Protein 4JBU (pdb70)

Structure (mmCIF, N/CA/C/O backbone):
data_4JBU
#
_entry.id   4JBU
#
_cell.length_a   39.55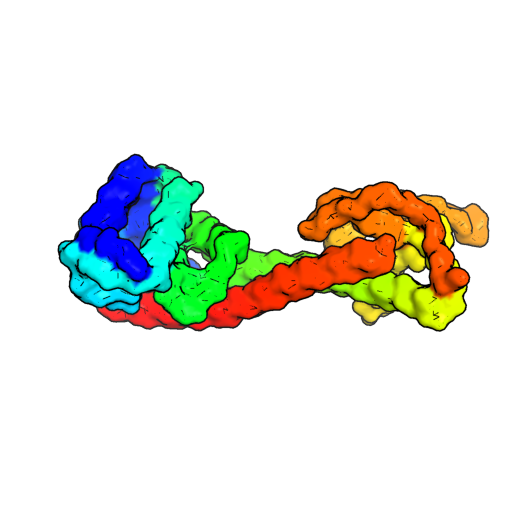3
_cell.length_b   51.442
_cell.length_c   65.178
_cell.angle_alpha   90.000
_cell.angle_beta   92.000
_cell.angle_gamma   90.000
#
_symmetry.space_group_name_H-M   'P 1 21 1'
#
loop_
_entity.id
_entity.type
_entity.pdbx_description
1 polymer 'Virulence-associated V antigen'
2 non-polymer 'TETRAETHYLENE GLYCOL'
3 water water
#
loop_
_atom_site.group_PDB
_atom_site.id
_atom_site.type_symbol
_atom_site.label_atom_id
_atom_site.label_alt_id
_atom_site.label_comp_id
_atom_site.label_asym_id
_atom_site.label_entity_id
_atom_site.label_seq_id
_atom_site.pdbx_PDB_ins_code
_atom_site.Cartn_x
_atom_site.Cartn_y
_atom_site.Cartn_z
_atom_site.occupancy
_atom_site.B_iso_or_equiv
_atom_site.auth_seq_id
_atom_site.auth_comp_id
_atom_site.auth_asym_id
_atom_site.auth_atom_id
_atom_site.pdbx_PDB_model_num
ATOM 1 N N . GLY A 1 1 ? -15.443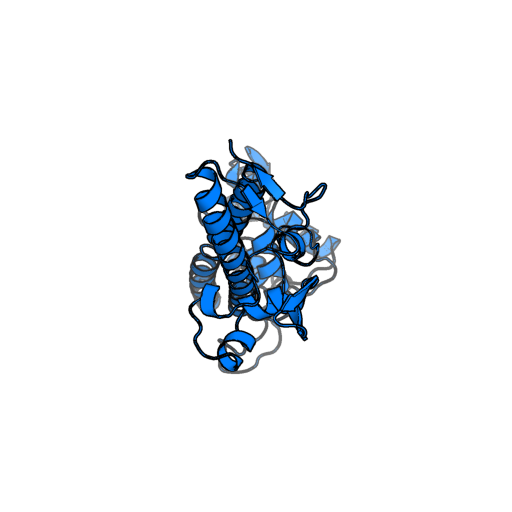 21.039 15.549 1.00 36.90 25 GLY A N 1
ATOM 2 C CA . GLY A 1 1 ? -15.278 19.600 15.615 1.00 40.38 25 GLY A CA 1
ATOM 3 C C . GLY A 1 1 ? -16.587 18.955 16.028 1.00 39.35 25 GLY A C 1
ATOM 4 O O . GLY A 1 1 ? -17.579 19.642 16.248 1.00 36.74 25 GLY A O 1
ATOM 5 N N . HIS A 1 2 ? -16.583 17.633 16.141 1.00 40.04 26 HIS A N 1
ATOM 6 C CA . HIS A 1 2 ? -17.805 16.896 16.354 1.00 28.94 26 HIS A CA 1
ATOM 7 C C . HIS A 1 2 ? -18.197 16.780 17.830 1.00 31.12 26 HIS A C 1
ATOM 8 O O . HIS A 1 2 ? -17.460 17.138 18.755 1.00 24.96 26 HIS A O 1
ATOM 10 N N . MET A 1 3 ? -19.407 16.288 18.036 1.00 26.10 27 MET A N 1
ATOM 11 C CA . MET A 1 3 ? -19.879 15.980 19.366 1.00 25.78 27 MET A CA 1
ATOM 12 C C .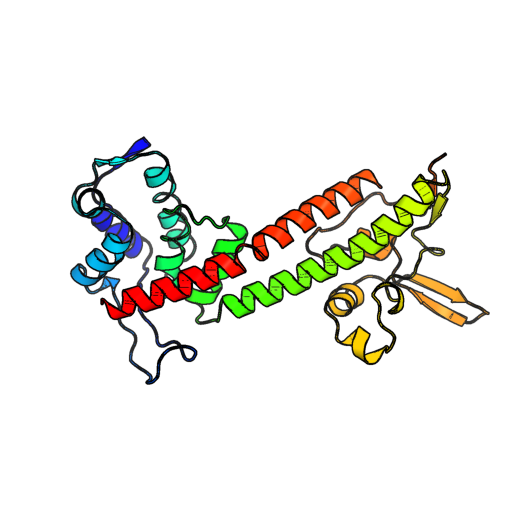 MET A 1 3 ? -19.303 14.651 19.763 1.00 32.34 27 MET A C 1
ATOM 13 O O . MET A 1 3 ? -19.130 13.792 18.913 1.00 29.88 27 MET A O 1
ATOM 18 N N . GLY A 1 4 ? -19.032 14.478 21.056 1.00 29.65 28 GLY A N 1
ATOM 19 C CA . GLY A 1 4 ? -18.576 13.209 21.594 1.00 29.37 28 GLY A CA 1
ATOM 20 C C . GLY A 1 4 ? -19.276 12.921 22.902 1.00 33.92 28 GLY A C 1
ATOM 21 O O . GLY A 1 4 ? -19.912 13.810 23.479 1.00 27.35 28 GLY A O 1
ATOM 22 N N . SER A 1 5 ? -19.191 11.668 23.352 1.00 31.28 29 SER A N 1
ATOM 23 C CA . SER A 1 5 ? -19.627 11.319 24.690 1.00 34.37 29 SER A CA 1
ATOM 24 C C . SER A 1 5 ? -18.360 10.947 25.466 1.00 32.05 29 SER A C 1
ATOM 25 O O . SER A 1 5 ? -17.248 11.048 24.945 1.00 34.53 29 SER A O 1
ATOM 28 N N . SER A 1 6 ? -18.546 10.528 26.702 1.00 37.38 30 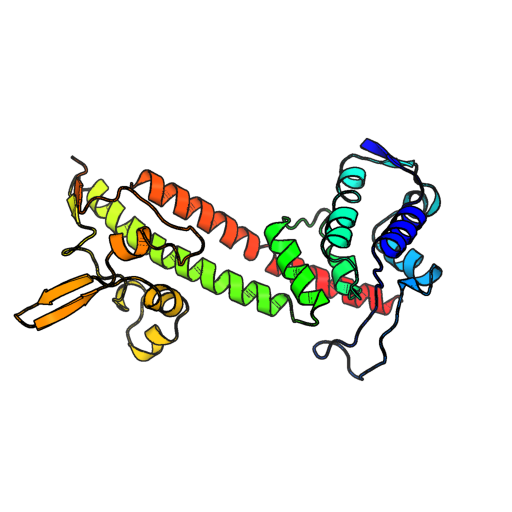SER A N 1
ATOM 29 C CA . SER A 1 6 ? -17.461 10.172 27.609 1.00 27.59 30 SER A CA 1
ATOM 30 C C . SER A 1 6 ? -16.257 9.506 26.928 1.00 29.70 30 SER A C 1
ATOM 31 O O . SER A 1 6 ? -16.377 8.416 26.353 1.00 27.39 30 SER A O 1
ATOM 34 N N . VAL A 1 7 ? -15.092 10.143 27.019 1.00 22.05 31 VAL A N 1
ATOM 35 C CA . VAL A 1 7 ? -13.860 9.549 26.517 1.00 21.68 31 VAL A CA 1
ATOM 36 C C . VAL A 1 7 ? -13.456 8.353 27.379 1.00 22.95 31 VAL A C 1
ATOM 37 O O . VAL A 1 7 ? -12.934 7.360 26.849 1.00 25.74 31 VAL A O 1
ATOM 41 N N . LEU A 1 8 ? -13.700 8.439 28.688 1.00 23.13 32 LEU A N 1
ATOM 42 C CA . LEU A 1 8 ? -13.485 7.296 29.580 1.00 25.03 32 LEU A CA 1
ATOM 43 C C . LEU A 1 8 ? -14.249 6.061 29.107 1.00 30.02 32 LEU A C 1
ATOM 44 O O . LEU A 1 8 ? -13.661 5.002 28.905 1.00 27.56 32 LEU A O 1
ATOM 49 N N . GLU A 1 9 ? -15.553 6.198 28.900 1.00 29.61 33 GLU A N 1
ATOM 50 C CA . GLU A 1 9 ? -16.344 5.058 28.430 1.00 36.79 33 GLU A CA 1
ATOM 51 C C . GLU A 1 9 ? -15.906 4.589 27.046 1.00 27.07 33 GLU A C 1
ATOM 52 O O . GLU A 1 9 ? -15.903 3.389 26.753 1.00 32.27 33 GLU A O 1
ATOM 58 N N . GLU A 1 10 ? -15.500 5.517 26.193 1.00 24.00 34 GLU A N 1
ATOM 59 C CA . GLU A 1 10 ? -15.107 5.165 24.862 1.00 28.95 34 GLU A CA 1
ATOM 60 C C . GLU A 1 10 ? -13.842 4.296 24.876 1.00 31.55 34 GLU A C 1
ATOM 61 O O . GLU A 1 10 ? -13.708 3.331 24.112 1.00 26.39 34 GLU A O 1
ATOM 67 N N . LEU A 1 11 ? -12.905 4.656 25.742 1.00 23.86 35 LEU A N 1
ATOM 68 C CA . LEU A 1 11 ? -11.630 3.952 25.785 1.00 20.83 35 LEU A CA 1
ATOM 69 C C . LEU A 1 11 ? -11.788 2.619 26.473 1.00 26.91 35 LEU A C 1
ATOM 70 O O . LEU A 1 11 ? -11.217 1.624 26.030 1.00 29.12 35 LEU A O 1
ATOM 75 N N . VAL A 1 12 ? -12.591 2.608 27.534 1.00 24.32 36 VAL A N 1
ATOM 76 C CA . VAL A 1 12 ? -12.877 1.398 28.268 1.00 32.44 36 VAL A CA 1
ATOM 77 C C . VAL A 1 12 ? -13.504 0.381 27.326 1.00 30.03 36 VAL A C 1
ATOM 78 O O . VAL A 1 12 ? -13.087 -0.770 27.295 1.00 28.98 36 VAL A O 1
ATOM 82 N N . GLN A 1 13 ? -14.470 0.814 26.530 1.00 28.59 37 GLN A N 1
ATOM 83 C CA . GLN A 1 13 ? -15.087 -0.089 25.567 1.00 28.94 37 GLN A CA 1
ATOM 84 C C . GLN A 1 13 ? -14.097 -0.578 24.520 1.00 28.73 37 GLN A C 1
ATOM 85 O O . GLN A 1 13 ? -14.107 -1.751 24.136 1.00 24.55 37 GLN A O 1
ATOM 91 N N . LEU A 1 14 ? -13.230 0.316 24.042 1.00 23.97 38 LEU A N 1
ATOM 92 C CA . LEU A 1 14 ? -12.295 -0.060 23.001 1.00 31.76 38 LEU A CA 1
ATOM 93 C C . LEU A 1 14 ? -11.302 -1.111 23.516 1.00 26.24 38 LEU A C 1
ATOM 94 O O . LEU A 1 14 ? -11.033 -2.101 22.841 1.00 24.79 38 LEU A O 1
ATOM 99 N N . VAL A 1 15 ? -10.739 -0.904 24.700 1.00 24.47 39 VAL A N 1
ATOM 100 C CA . VAL A 1 15 ? -9.747 -1.861 25.168 1.00 25.90 39 VAL A CA 1
ATOM 101 C C . VAL A 1 15 ? -10.415 -3.199 25.474 1.00 25.59 39 VAL A C 1
ATOM 102 O O . VAL A 1 15 ? -9.770 -4.243 25.346 1.00 24.12 39 VAL A O 1
ATOM 106 N N . LYS A 1 16 ? -11.699 -3.177 25.837 1.00 26.15 40 LYS A N 1
ATOM 107 C CA . LYS A 1 16 ? -12.435 -4.439 25.995 1.00 26.95 40 LYS A CA 1
ATOM 108 C C . LYS A 1 16 ? -12.660 -5.105 24.648 1.00 26.88 40 LYS A C 1
ATOM 109 O O . LYS A 1 16 ? -12.352 -6.286 24.473 1.00 36.10 40 LYS A O 1
ATOM 112 N N . ASP A 1 17 ? -13.188 -4.358 23.685 1.00 28.59 41 ASP A N 1
ATOM 113 C CA . ASP A 1 17 ? -13.374 -4.897 22.334 1.00 30.24 41 ASP A CA 1
ATOM 114 C C . ASP A 1 17 ? -12.089 -5.492 21.758 1.00 34.79 41 ASP A C 1
ATOM 115 O O . ASP A 1 17 ? -12.112 -6.550 21.117 1.00 33.57 41 ASP A O 1
ATOM 120 N N . LYS A 1 18 ? -10.960 -4.823 21.970 1.00 25.79 42 LYS A N 1
ATOM 121 C CA . LYS A 1 18 ? -9.717 -5.241 21.305 1.00 23.11 42 LYS A CA 1
ATOM 122 C C . LYS A 1 18 ? -8.827 -6.087 22.222 1.00 23.73 42 LYS A C 1
ATOM 123 O O . LYS A 1 18 ? -7.705 -6.402 21.893 1.00 23.56 42 LYS A O 1
ATOM 129 N N . ASN A 1 19 ? -9.359 -6.476 23.372 1.00 27.38 43 ASN A N 1
ATOM 130 C CA . ASN A 1 19 ? -8.600 -7.262 24.340 1.00 23.48 43 ASN A CA 1
ATOM 131 C C . ASN A 1 19 ? -7.225 -6.675 24.668 1.00 24.11 43 ASN A C 1
ATOM 132 O O . ASN A 1 19 ? -6.188 -7.355 24.617 1.00 24.28 43 ASN A O 1
ATOM 137 N N . ILE A 1 20 ? -7.238 -5.392 24.994 1.00 20.81 44 ILE A N 1
ATOM 138 C CA . ILE A 1 20 ? -6.038 -4.698 25.442 1.00 23.67 44 ILE A CA 1
ATOM 139 C C . ILE A 1 20 ? -6.076 -4.407 26.948 1.00 20.68 44 ILE A C 1
ATOM 140 O O . ILE A 1 20 ? -7.131 -4.095 27.512 1.00 21.09 44 ILE A O 1
ATOM 145 N N . ASP A 1 21 ? -4.950 -4.605 27.617 1.00 20.14 45 ASP A N 1
ATOM 146 C CA A ASP A 1 21 ? -4.708 -4.151 28.980 0.46 27.55 45 ASP A CA 1
ATOM 147 C CA B ASP A 1 21 ? -4.819 -4.006 28.927 0.54 27.60 45 ASP A CA 1
ATOM 148 C C . ASP A 1 21 ? -3.588 -3.108 28.951 1.00 20.88 45 ASP A C 1
ATOM 149 O O . ASP A 1 21 ? -2.724 -3.194 28.108 1.00 24.65 45 ASP A O 1
ATOM 158 N N . ILE A 1 22 ? -3.595 -2.163 29.882 1.00 20.13 46 ILE A N 1
ATOM 159 C CA . ILE A 1 22 ? -2.540 -1.175 29.965 1.00 19.90 46 ILE A CA 1
ATOM 160 C C . ILE A 1 22 ? -1.969 -1.273 31.355 1.00 23.71 46 ILE A C 1
ATOM 161 O O . ILE A 1 22 ? -2.715 -1.153 32.334 1.00 25.84 46 ILE A O 1
ATOM 166 N N . SER A 1 23 ? -0.658 -1.456 31.439 1.00 18.95 47 SER A N 1
ATOM 167 C CA A SER A 1 23 ? -0.018 -1.637 32.730 0.47 19.61 47 SER A CA 1
ATOM 168 C CA B SER A 1 23 ? 0.017 -1.693 32.711 0.53 19.52 47 SER A CA 1
ATOM 169 C C . SER A 1 23 ? 1.282 -0.850 32.862 1.00 23.57 47 SER A C 1
ATOM 170 O O . SER A 1 23 ? 1.987 -0.559 31.879 1.00 19.56 47 SER A O 1
ATOM 175 N N . ILE A 1 24 ? 1.583 -0.473 34.100 1.00 19.08 48 ILE A N 1
ATOM 176 C CA . ILE A 1 24 ? 2.854 0.119 34.415 1.00 21.39 48 ILE A CA 1
ATOM 177 C C . ILE A 1 24 ? 3.774 -1.054 34.663 1.00 23.62 48 ILE A C 1
ATOM 178 O O . ILE A 1 24 ? 3.485 -1.909 35.507 1.00 21.79 48 ILE A O 1
ATOM 183 N N . LYS A 1 25 ? 4.854 -1.123 33.904 1.00 18.01 49 LYS A N 1
ATOM 184 C CA . LYS A 1 25 ? 5.878 -2.138 34.112 1.00 17.85 49 LYS A CA 1
ATOM 185 C C . LYS A 1 25 ? 7.219 -1.528 34.482 1.00 20.74 49 LYS A C 1
ATOM 186 O O . LYS A 1 25 ? 7.579 -0.412 34.061 1.00 20.88 49 LYS A O 1
ATOM 192 N N . TYR A 1 26 ? 7.959 -2.288 35.271 1.00 18.62 50 TYR A N 1
ATOM 193 C CA . TYR A 1 26 ? 9.269 -1.902 35.746 1.00 19.24 50 TYR A CA 1
ATOM 194 C C . TYR A 1 26 ? 10.131 -1.468 34.589 1.00 25.03 50 TYR A C 1
ATOM 195 O O . TYR A 1 26 ? 10.106 -2.108 33.562 1.00 23.51 50 TYR A O 1
ATOM 204 N N . ASP A 1 27 ? 10.884 -0.384 34.763 1.00 22.87 51 ASP A N 1
ATOM 205 C CA . ASP A 1 27 ? 11.781 0.144 33.718 1.00 26.20 51 ASP A CA 1
ATOM 206 C C . ASP A 1 27 ? 13.167 0.217 34.343 1.00 25.61 51 ASP A C 1
ATOM 207 O O . ASP A 1 27 ? 13.403 1.042 35.210 1.00 25.93 51 ASP A O 1
ATOM 212 N N . PRO A 1 28 ? 14.081 -0.660 33.916 1.00 26.03 52 PRO A N 1
ATOM 213 C CA . PRO A 1 28 ? 15.415 -0.732 34.531 1.00 32.92 52 PRO A CA 1
ATOM 214 C C . PRO A 1 28 ? 16.257 0.526 34.327 1.00 37.20 52 PRO A C 1
ATOM 215 O O . PRO A 1 28 ? 17.292 0.657 34.971 1.00 39.04 52 PRO A O 1
ATOM 219 N N . ARG A 1 29 ? 15.817 1.449 33.480 1.00 30.77 53 ARG A N 1
ATOM 220 C CA . ARG A 1 29 ? 16.571 2.673 33.300 1.00 44.25 53 ARG A CA 1
ATOM 221 C C . ARG A 1 29 ? 16.110 3.758 34.276 1.00 46.27 53 ARG A C 1
ATOM 222 O O . ARG A 1 29 ? 16.760 4.791 34.418 1.00 42.72 53 ARG A O 1
ATOM 230 N N . LYS A 1 30 ? 15.024 3.494 35.002 1.00 33.59 54 LYS A N 1
ATOM 231 C CA . LYS A 1 30 ? 14.421 4.522 35.831 1.00 27.76 54 LYS A CA 1
ATOM 232 C C . LYS A 1 30 ? 14.205 4.068 37.284 1.00 40.04 54 LYS A C 1
ATOM 233 O O . LYS A 1 30 ? 14.493 4.811 38.225 1.00 45.46 54 LYS A O 1
ATOM 236 N N . ASP A 1 31 ? 13.690 2.853 37.461 1.00 31.40 55 ASP A N 1
ATOM 237 C CA . ASP A 1 31 ? 13.197 2.405 38.764 1.00 30.28 55 ASP A CA 1
ATOM 238 C C . ASP A 1 31 ? 14.255 1.709 39.599 1.00 31.48 55 ASP A C 1
ATOM 239 O O . ASP A 1 31 ? 15.071 0.968 39.077 1.00 30.93 55 ASP A O 1
ATOM 244 N N . SER A 1 32 ? 14.218 1.932 40.914 1.00 30.48 56 SER A N 1
ATOM 245 C CA . SER A 1 32 ? 15.276 1.412 41.777 1.00 38.82 56 SER A CA 1
ATOM 246 C C . SER A 1 32 ? 15.037 -0.024 42.220 1.00 35.32 56 SER A C 1
ATOM 247 O O . SER A 1 32 ? 15.991 -0.758 42.479 1.00 41.65 56 SER A O 1
ATOM 250 N N . GLU A 1 33 ? 13.775 -0.422 42.316 1.00 32.74 57 GLU A N 1
ATOM 251 C CA . GLU A 1 33 ? 13.451 -1.790 42.705 1.00 22.49 57 GLU A CA 1
ATOM 252 C C . GLU A 1 33 ? 12.466 -2.372 41.707 1.00 22.15 57 GLU A C 1
ATOM 253 O O . GLU A 1 33 ? 11.625 -1.657 41.162 1.00 24.70 57 GLU A O 1
ATOM 259 N N . VAL A 1 34 ? 12.600 -3.661 41.435 1.00 22.51 58 VAL A N 1
ATOM 260 C CA . VAL A 1 34 ? 11.675 -4.350 40.566 1.00 17.70 58 VAL A CA 1
ATOM 261 C C . VAL A 1 34 ? 10.327 -4.546 41.285 1.00 20.70 58 VAL A C 1
ATOM 262 O O . VAL A 1 34 ? 10.277 -4.921 42.464 1.00 20.90 58 VAL A O 1
ATOM 266 N N . PHE A 1 35 ? 9.240 -4.290 40.558 1.00 21.51 59 PHE A N 1
ATOM 267 C CA . PHE A 1 35 ? 7.884 -4.461 41.082 1.00 19.15 59 PHE A CA 1
ATOM 268 C C . PHE A 1 35 ? 7.019 -5.236 40.080 1.00 20.71 59 PHE A C 1
ATOM 269 O O . PHE A 1 35 ? 7.282 -5.240 38.868 1.00 20.55 59 PHE A O 1
ATOM 277 N N . ALA A 1 36 ? 5.982 -5.906 40.583 1.00 18.23 60 ALA A N 1
ATOM 278 C CA . ALA A 1 36 ? 5.003 -6.568 39.727 1.00 20.85 60 ALA A CA 1
ATOM 279 C C . ALA A 1 36 ? 4.217 -5.564 38.873 1.00 17.71 60 ALA A C 1
ATOM 280 O O . ALA A 1 36 ? 3.982 -4.432 39.295 1.00 16.49 60 ALA A O 1
ATOM 282 N N . ASN A 1 37 ? 3.809 -5.988 37.680 1.00 18.25 61 ASN A N 1
ATOM 283 C CA . ASN A 1 37 ? 3.071 -5.125 36.771 1.00 15.56 61 ASN A CA 1
ATOM 284 C C . ASN A 1 37 ? 1.839 -4.580 37.482 1.00 17.39 61 ASN A C 1
ATOM 285 O O . ASN A 1 37 ? 1.147 -5.306 38.206 1.00 19.18 61 ASN A O 1
ATOM 290 N N . ARG A 1 38 ? 1.566 -3.300 37.280 1.00 18.26 62 ARG A N 1
ATOM 291 C CA . ARG A 1 38 ? 0.372 -2.672 37.797 1.00 17.62 62 ARG A CA 1
ATOM 292 C C . ARG A 1 38 ? -0.612 -2.344 36.674 1.00 24.55 62 ARG A C 1
ATOM 293 O O . ARG A 1 38 ? -0.389 -1.392 35.915 1.00 23.12 62 ARG A O 1
ATOM 301 N N . VAL A 1 39 ? -1.673 -3.135 36.559 1.00 23.31 63 VAL A N 1
ATOM 302 C CA . VAL A 1 39 ? -2.653 -2.984 35.478 1.00 22.24 63 VAL A CA 1
ATOM 303 C C . VAL A 1 39 ? -3.585 -1.810 35.785 1.00 31.88 63 VAL A C 1
ATOM 304 O O . VAL A 1 39 ? -4.323 -1.838 36.763 1.00 27.71 63 VAL A O 1
ATOM 308 N N . ILE A 1 40 ? -3.518 -0.746 34.990 1.00 28.81 64 ILE A N 1
ATOM 309 C CA . ILE A 1 40 ? -4.268 0.472 35.337 1.00 29.22 64 ILE A CA 1
ATOM 310 C C . ILE A 1 40 ? -5.664 0.468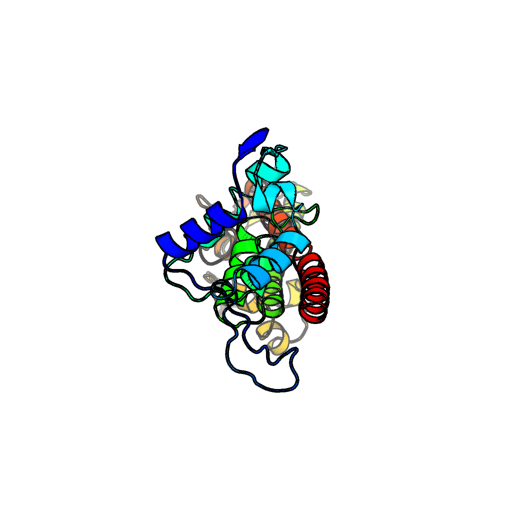 34.694 1.00 34.09 64 ILE A C 1
ATOM 311 O O . ILE A 1 40 ? -6.544 1.206 35.105 1.00 32.13 64 ILE A O 1
ATOM 316 N N . THR A 1 41 ? -5.870 -0.380 33.696 1.00 28.05 65 THR A N 1
ATOM 317 C CA . THR A 1 41 ? -7.184 -0.530 33.128 1.00 35.82 65 THR A CA 1
ATOM 318 C C . THR A 1 41 ? -8.050 -1.386 34.044 1.00 40.60 65 THR A C 1
ATOM 319 O O . THR A 1 41 ? -9.213 -1.607 33.755 1.00 38.27 65 THR A O 1
ATOM 323 N N . ASP A 1 42 ? -7.469 -1.860 35.146 1.00 35.34 66 ASP A N 1
ATOM 324 C CA . ASP A 1 42 ? -8.224 -2.601 36.155 1.00 48.44 66 ASP A CA 1
ATOM 325 C C . ASP A 1 42 ? -8.670 -1.717 37.315 1.00 51.94 66 ASP A C 1
ATOM 326 O O . ASP A 1 42 ? -9.319 -2.194 38.248 1.00 45.93 66 ASP A O 1
ATOM 331 N N . ASP A 1 43 ? -8.304 -0.439 37.252 1.00 41.41 67 ASP A N 1
ATOM 332 C CA . ASP A 1 43 ? -8.598 0.537 38.299 1.00 39.66 67 ASP A CA 1
ATOM 333 C C . ASP A 1 43 ? -9.090 1.814 37.613 1.00 41.94 67 ASP A C 1
ATOM 334 O O . ASP A 1 43 ? -8.284 2.660 37.231 1.00 39.23 67 ASP A O 1
ATOM 339 N N . ILE A 1 44 ? -10.405 1.949 37.452 1.00 39.77 68 ILE A N 1
ATOM 340 C CA . ILE A 1 44 ? -10.971 3.059 36.668 1.00 43.67 68 ILE A CA 1
ATOM 341 C C . ILE A 1 44 ? -10.659 4.432 37.261 1.00 35.17 68 ILE A C 1
ATOM 342 O O . ILE A 1 44 ? -10.553 5.422 36.526 1.00 30.97 68 ILE A O 1
ATOM 347 N N . GLU A 1 45 ? -10.496 4.505 38.578 1.00 36.39 69 GLU A N 1
ATOM 348 C CA . GLU A 1 45 ? -10.142 5.777 39.217 1.00 39.39 69 GLU A CA 1
ATOM 349 C C . GLU A 1 45 ? -8.725 6.216 38.854 1.00 30.75 69 GLU A C 1
ATOM 350 O O . GLU A 1 45 ? -8.454 7.412 38.688 1.00 25.97 69 GLU A O 1
ATOM 356 N N . LEU A 1 46 ? -7.822 5.251 38.742 1.00 33.21 70 LEU A N 1
ATOM 357 C CA . LEU A 1 46 ? -6.460 5.525 38.327 1.00 33.50 70 LEU A CA 1
ATOM 358 C C . LEU A 1 46 ? -6.422 5.909 36.847 1.00 24.10 70 LEU A C 1
ATOM 359 O O . LEU A 1 46 ? -5.704 6.845 36.453 1.00 26.20 70 LEU A O 1
ATOM 364 N N . LEU A 1 47 ? -7.183 5.181 36.043 1.00 24.80 71 LEU A N 1
ATOM 365 C CA . LEU A 1 47 ? -7.310 5.508 34.616 1.00 27.86 71 LEU A CA 1
ATOM 366 C C . LEU A 1 47 ? -7.885 6.930 34.432 1.00 31.84 71 LEU A C 1
ATOM 367 O O . LEU A 1 47 ? -7.406 7.698 33.601 1.00 21.87 71 LEU A O 1
ATOM 372 N N . LYS A 1 48 ? -8.896 7.305 35.215 1.00 26.30 72 LYS A N 1
ATOM 373 C CA . LYS A 1 48 ? -9.416 8.667 35.135 1.00 22.51 72 LYS A CA 1
ATOM 374 C C . LYS A 1 48 ? -8.364 9.733 35.493 1.00 24.16 72 LYS A C 1
ATOM 375 O O . LYS A 1 48 ? -8.339 10.805 34.907 1.00 24.73 72 LYS A O 1
ATOM 381 N N . LYS A 1 49 ? -7.486 9.441 36.447 1.00 22.82 73 LYS A N 1
ATOM 382 C CA . LYS A 1 49 ? -6.468 10.394 36.855 1.00 24.78 73 LYS A CA 1
ATOM 383 C C . LYS A 1 49 ? -5.451 10.589 35.715 1.00 23.10 73 LYS A C 1
ATOM 384 O O . LYS A 1 49 ? -5.029 11.707 35.448 1.00 25.23 73 LYS A O 1
ATOM 387 N N . ILE A 1 50 ? -5.099 9.490 35.055 1.00 19.34 74 ILE A N 1
ATOM 388 C CA . ILE A 1 50 ? -4.202 9.497 33.891 1.00 17.36 74 ILE A CA 1
ATOM 389 C C . ILE A 1 50 ? -4.824 10.318 32.755 1.00 20.58 74 ILE A C 1
ATOM 390 O O . ILE A 1 50 ? -4.158 11.184 32.156 1.00 19.85 74 ILE A O 1
ATOM 395 N N . LEU A 1 51 ? -6.091 10.067 32.451 1.00 17.92 75 LEU A N 1
ATOM 396 C CA . LEU A 1 51 ? -6.734 10.818 31.376 1.00 18.46 75 LEU A CA 1
ATOM 397 C C . LEU A 1 51 ? -6.793 12.310 31.730 1.00 21.39 75 LEU A C 1
ATOM 398 O O . LEU A 1 51 ? -6.670 13.142 30.838 1.00 16.95 75 LEU A O 1
ATOM 403 N N . ALA A 1 52 ? -6.961 12.630 33.019 1.00 22.60 76 ALA A N 1
ATOM 404 C CA . ALA A 1 52 ? -7.117 14.025 33.425 1.00 20.98 76 ALA A CA 1
ATOM 405 C C . ALA A 1 52 ? -5.839 14.846 33.292 1.00 21.44 76 ALA A C 1
ATOM 406 O O . ALA A 1 52 ? -5.873 16.073 33.308 1.00 21.98 76 ALA A O 1
ATOM 408 N N . TYR A 1 53 ? -4.710 14.174 33.128 1.00 19.77 77 TYR A N 1
ATOM 409 C CA . TYR A 1 53 ? -3.484 14.855 32.816 1.00 26.37 77 TYR A CA 1
ATOM 410 C C . TYR A 1 53 ? -3.594 15.506 31.435 1.00 23.56 77 TYR A C 1
ATOM 411 O O . TYR A 1 53 ? -2.994 16.547 31.179 1.00 26.26 77 TYR A O 1
ATOM 420 N N . PHE A 1 54 ? -4.345 14.872 30.533 1.00 20.15 78 PHE A N 1
ATOM 421 C CA . PHE A 1 54 ? -4.469 15.363 29.171 1.00 20.48 78 PHE A CA 1
ATOM 422 C C . PHE A 1 54 ? -5.768 16.061 28.840 1.00 21.26 78 PHE A C 1
ATOM 423 O O . PHE A 1 54 ? -5.818 16.878 27.918 1.00 18.96 78 PHE A O 1
ATOM 431 N N . LEU A 1 55 ? -6.825 15.693 29.541 1.00 16.71 79 LEU A N 1
ATOM 432 C CA . LEU A 1 55 ? -8.164 16.081 29.150 1.00 20.91 79 LEU A CA 1
ATOM 433 C C . LEU A 1 55 ? -8.879 16.694 30.306 1.00 18.23 79 LEU A C 1
ATOM 434 O O . LEU A 1 55 ? -8.591 16.375 31.483 1.00 19.62 79 LEU A O 1
ATOM 439 N N . PRO A 1 56 ? -9.832 17.568 29.987 1.00 18.99 80 PRO A N 1
ATOM 440 C CA . PRO A 1 56 ? -10.682 18.081 31.061 1.00 19.29 80 PRO A CA 1
ATOM 441 C C . PRO A 1 56 ? -11.710 17.074 31.546 1.00 21.23 80 PRO A C 1
ATOM 442 O O . PRO A 1 56 ? -12.193 16.208 30.816 1.00 19.89 80 PRO A O 1
ATOM 446 N N . GLU A 1 57 ? -12.106 17.228 32.805 1.00 20.75 81 GLU A N 1
ATOM 447 C CA . GLU A 1 57 ? -13.038 16.294 33.397 1.00 25.02 81 GLU A CA 1
ATOM 448 C C . GLU A 1 57 ? -14.294 16.186 32.527 1.00 21.06 81 GLU A C 1
ATOM 449 O O . GLU A 1 57 ? -14.915 15.133 32.421 1.00 20.80 81 GLU A O 1
ATOM 455 N N . ASP A 1 58 ? -14.637 17.284 31.875 1.00 23.04 82 ASP A N 1
ATOM 456 C CA . ASP A 1 58 ? -15.847 17.372 31.102 1.00 25.18 82 ASP A CA 1
ATOM 457 C C . ASP A 1 58 ? -15.828 16.352 29.963 1.00 26.91 82 ASP A C 1
ATOM 458 O O . ASP A 1 58 ? -16.819 15.678 29.704 1.00 32.72 82 ASP A O 1
ATOM 463 N N . ALA A 1 59 ? -14.685 16.243 29.293 1.00 20.38 83 ALA A N 1
ATOM 464 C CA .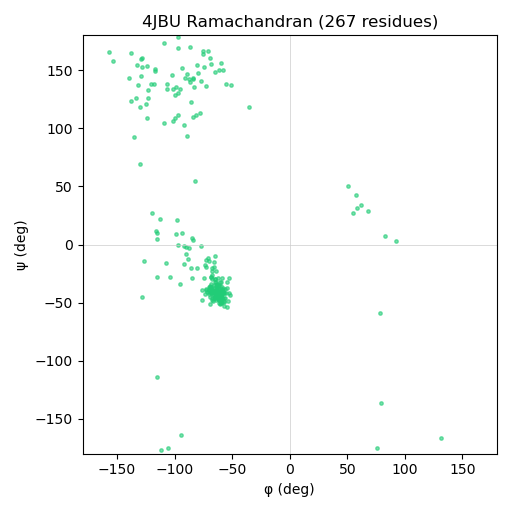 ALA A 1 59 ? -14.533 15.339 28.162 1.00 23.59 83 ALA A CA 1
ATOM 465 C C . ALA A 1 59 ? -14.478 13.903 28.661 1.00 26.14 83 ALA A C 1
ATOM 466 O O . ALA A 1 59 ? -15.016 13.003 28.042 1.00 22.02 83 ALA A O 1
ATOM 468 N N . ILE A 1 60 ? -13.812 13.708 29.784 1.00 22.60 84 ILE A N 1
ATOM 469 C CA . ILE A 1 60 ? -13.595 12.369 30.309 1.00 23.56 84 ILE A CA 1
ATOM 470 C C . ILE A 1 60 ? -14.915 11.700 30.687 1.00 25.84 84 ILE A C 1
ATOM 471 O O . ILE A 1 60 ? -15.155 10.536 30.346 1.00 24.11 84 ILE A O 1
ATOM 476 N N . LEU A 1 61 ? -15.764 12.458 31.383 1.00 27.40 85 LEU A N 1
ATOM 477 C CA . LEU A 1 61 ? -16.977 11.912 31.983 1.00 26.11 85 LEU A CA 1
ATOM 478 C C . LEU A 1 61 ? -18.239 12.066 31.129 1.00 29.61 85 LEU A C 1
ATOM 479 O O . LEU A 1 61 ? -19.102 11.190 31.148 1.00 33.94 85 LEU A O 1
ATOM 484 N N . LYS A 1 62 ? -18.346 13.162 30.382 1.00 25.02 86 LYS A N 1
ATOM 485 C CA . LYS A 1 62 ? -19.594 13.549 29.732 1.00 25.92 86 LYS A CA 1
ATOM 486 C C . LYS A 1 62 ? -19.500 13.800 28.230 1.00 31.85 86 LYS A C 1
ATOM 487 O O . LYS A 1 62 ? -20.514 13.867 27.546 1.00 38.74 86 LYS A O 1
ATOM 489 N N . GLY A 1 63 ? -18.287 13.938 27.719 1.00 30.77 87 GLY A N 1
ATOM 490 C CA . GLY A 1 63 ? -18.099 14.282 26.313 1.00 31.85 87 GLY A CA 1
ATOM 491 C C . GLY A 1 63 ? -18.312 15.766 26.055 1.00 38.32 87 GLY A C 1
ATOM 492 O O . GLY A 1 63 ? -17.801 16.582 26.816 1.00 42.13 87 GLY A O 1
ATOM 493 N N . GLY A 1 64 ? -19.024 16.123 24.979 1.00 25.88 88 GLY A N 1
ATOM 494 C CA . GLY A 1 64 ? -19.311 17.516 24.682 1.00 27.15 88 GLY A CA 1
ATOM 495 C C . GLY A 1 64 ? -18.996 17.844 23.222 1.00 22.75 88 GLY A C 1
ATOM 496 O O . GLY A 1 64 ? -18.782 16.953 22.416 1.00 24.85 88 GLY A O 1
ATOM 497 N N . HIS A 1 65 ? -18.948 19.131 22.907 1.00 23.02 89 HIS A N 1
ATOM 498 C CA . HIS A 1 65 ? -18.653 19.604 21.556 1.00 22.64 89 HIS A CA 1
ATOM 499 C C . HIS A 1 65 ? -17.155 19.825 21.466 1.00 22.63 89 HIS A C 1
ATOM 500 O O . HIS A 1 65 ? -16.652 20.794 22.020 1.00 23.93 89 HIS A O 1
ATOM 507 N N . TYR A 1 66 ? -16.452 18.896 20.822 1.00 21.07 90 TYR A N 1
ATOM 508 C CA . TYR A 1 66 ? -14.993 18.889 20.803 1.00 23.61 90 TYR A CA 1
ATOM 509 C C . TYR A 1 66 ? -14.472 19.791 19.722 1.00 25.77 90 TYR A C 1
ATOM 510 O O . TYR A 1 66 ? -15.044 19.819 18.628 1.00 21.48 90 TYR A O 1
ATOM 519 N N . ASP A 1 67 ? -13.373 20.492 19.997 1.00 19.55 91 ASP A N 1
ATOM 520 C CA . ASP A 1 67 ? -12.704 21.223 18.926 1.00 22.41 91 ASP A CA 1
ATOM 521 C C . ASP A 1 67 ? -12.010 20.240 17.962 1.00 21.25 91 ASP A C 1
ATOM 522 O O . ASP A 1 67 ? -11.938 19.037 18.222 1.00 18.10 91 ASP A O 1
ATOM 527 N N . ASN A 1 68 ? -11.604 20.722 16.798 1.00 21.08 92 ASN A N 1
ATOM 528 C CA . ASN A 1 68 ? -11.042 19.834 15.799 1.00 22.70 92 ASN A CA 1
ATOM 529 C C . ASN A 1 68 ? -9.810 19.091 16.290 1.00 20.05 92 ASN A C 1
ATOM 530 O O . ASN A 1 68 ? -9.615 17.905 15.990 1.00 21.67 92 ASN A O 1
ATOM 535 N N . GLN A 1 69 ? -8.969 19.785 17.043 1.00 20.43 93 GLN A N 1
ATOM 536 C CA . GLN A 1 69 ? -7.772 19.167 17.551 1.00 19.69 93 GLN A CA 1
ATOM 537 C C . GLN A 1 69 ? -8.120 17.979 18.433 1.00 21.47 93 GLN A C 1
ATOM 538 O O . GLN A 1 69 ? -7.509 16.923 18.350 1.00 22.22 93 GLN A O 1
ATOM 544 N N . LEU A 1 70 ? -9.126 18.151 19.283 1.00 16.56 94 LEU A N 1
ATOM 545 C CA . LEU A 1 70 ? -9.481 17.122 20.212 1.00 14.00 94 LEU A CA 1
ATOM 546 C C . LEU A 1 70 ? -10.149 15.954 19.495 1.00 17.06 94 LEU A C 1
ATOM 547 O O . LEU A 1 70 ? -9.864 14.782 19.796 1.00 17.53 94 LEU A O 1
ATOM 552 N N . GLN A 1 71 ? -11.017 16.246 18.534 1.00 18.81 95 GLN A N 1
ATOM 553 C CA . GLN A 1 71 ? -11.710 15.150 17.849 1.00 20.61 95 GLN A CA 1
ATOM 554 C C . GLN A 1 71 ? -10.651 14.320 17.088 1.00 20.91 95 GLN A C 1
ATOM 555 O O . GLN A 1 71 ? -10.623 13.083 17.136 1.00 19.88 95 GLN A O 1
ATOM 561 N N . ASN A 1 72 ? -9.769 15.013 16.390 1.00 18.84 96 ASN A N 1
ATOM 562 C CA . ASN A 1 72 ? -8.738 14.347 15.597 1.00 23.24 96 ASN A CA 1
ATOM 563 C C . ASN A 1 72 ? -7.768 13.559 16.485 1.00 21.31 96 ASN A C 1
ATOM 564 O O . ASN A 1 72 ? -7.294 12.461 16.128 1.00 19.00 96 ASN A O 1
ATOM 569 N N . GLY A 1 73 ? -7.475 14.137 17.650 1.00 17.99 97 GLY A N 1
ATOM 570 C CA . GLY A 1 73 ? -6.572 13.536 18.611 1.00 16.98 97 GLY A CA 1
ATOM 571 C C . GLY A 1 73 ? -7.136 12.239 19.132 1.00 18.07 97 GLY A C 1
ATOM 572 O O . GLY A 1 73 ? -6.431 11.243 19.259 1.00 16.67 97 GLY A O 1
ATOM 573 N N . ILE A 1 74 ? -8.426 12.239 19.459 1.00 19.72 98 ILE A N 1
ATOM 574 C CA A ILE A 1 74 ? -9.054 11.044 19.984 0.50 18.96 98 ILE A CA 1
ATOM 575 C CA B ILE A 1 74 ? -9.074 11.050 19.983 0.50 18.98 98 ILE A CA 1
ATOM 576 C C . ILE A 1 74 ? -9.092 9.949 18.935 1.00 17.82 98 ILE A C 1
ATOM 577 O O . ILE A 1 74 ? -8.782 8.793 19.242 1.00 16.32 98 ILE A O 1
ATOM 586 N N . LYS A 1 75 ? -9.479 10.323 17.718 1.00 20.29 99 LYS A N 1
ATOM 587 C CA A LYS A 1 75 ? -9.451 9.410 16.571 0.50 20.63 99 LYS A CA 1
ATOM 588 C CA B LYS A 1 75 ? -9.451 9.409 16.572 0.50 20.63 99 LYS A CA 1
ATOM 589 C C . LYS A 1 75 ? -8.068 8.758 16.432 1.00 20.09 99 LYS A C 1
ATOM 590 O O . LYS A 1 75 ? -7.950 7.543 16.225 1.00 18.00 99 LYS A O 1
ATOM 601 N N . ARG A 1 76 ? -7.012 9.554 16.566 1.00 16.67 100 ARG A N 1
ATOM 602 C CA . ARG A 1 76 ? -5.668 9.016 16.462 1.00 16.32 100 ARG A CA 1
ATOM 603 C C . ARG A 1 76 ? -5.282 8.077 17.603 1.00 17.02 100 ARG A C 1
ATOM 604 O O . ARG A 1 76 ? -4.663 7.044 17.385 1.00 15.50 100 ARG A O 1
ATOM 612 N N . VAL A 1 77 ? -5.661 8.427 18.839 1.00 15.05 101 VAL A N 1
ATOM 613 C CA . VAL A 1 77 ? -5.370 7.560 19.970 1.00 17.42 101 VAL A CA 1
ATOM 614 C C . VAL A 1 77 ? -6.064 6.206 19.758 1.00 14.89 101 VAL A C 1
ATOM 615 O O . VAL A 1 77 ? -5.481 5.141 20.009 1.00 17.26 101 VAL A O 1
ATOM 619 N N . LYS A 1 78 ? -7.303 6.245 19.280 1.00 16.80 102 LYS A N 1
ATOM 620 C CA . LYS A 1 78 ? -8.045 5.010 19.040 1.00 20.71 102 LYS A CA 1
ATOM 621 C C . LYS A 1 78 ? -7.377 4.142 17.972 1.00 19.01 102 LYS A C 1
ATOM 622 O O . LYS A 1 78 ? -7.291 2.924 18.130 1.00 18.66 102 LYS A O 1
ATOM 628 N N . GLU A 1 79 ? -6.827 4.775 16.939 1.00 16.14 103 GLU A N 1
ATOM 629 C CA . GLU A 1 79 ? -6.207 4.045 15.866 1.00 15.90 103 GLU A CA 1
ATOM 630 C C . GLU A 1 79 ? -4.895 3.394 16.329 1.00 16.86 103 GLU A C 1
ATOM 631 O O . GLU A 1 79 ? -4.589 2.246 15.976 1.00 15.88 103 GLU A O 1
ATOM 637 N N . PHE A 1 80 ? -4.137 4.115 17.140 1.00 15.94 104 PHE A N 1
ATOM 638 C CA . PHE A 1 80 ? -2.930 3.550 17.733 1.00 16.99 104 PHE A CA 1
ATOM 639 C C . PHE A 1 80 ? -3.270 2.341 18.598 1.00 13.92 104 PHE A C 1
ATOM 640 O O . PHE A 1 80 ? -2.645 1.295 18.465 1.00 16.73 104 PHE A O 1
ATOM 648 N N . LEU A 1 81 ? -4.285 2.469 19.452 1.00 15.69 105 LEU A N 1
ATOM 649 C CA . LEU A 1 81 ? -4.685 1.322 20.281 1.00 18.72 105 LEU A CA 1
ATOM 650 C C . LEU A 1 81 ? -5.074 0.116 19.425 1.00 18.75 105 LEU A C 1
ATOM 651 O O . LEU A 1 81 ? -4.564 -0.987 19.631 1.00 17.70 105 LEU A O 1
ATOM 656 N N . GLU A 1 82 ? -5.938 0.362 18.435 1.00 19.46 106 GLU A N 1
ATOM 657 C CA . GLU A 1 82 ? -6.447 -0.680 17.556 1.00 22.53 106 GLU A CA 1
ATOM 658 C C . GLU A 1 82 ? -5.334 -1.296 16.723 1.00 21.78 106 GLU A C 1
ATOM 659 O O . GLU A 1 82 ? -5.470 -2.420 16.240 1.00 24.42 106 GLU A O 1
ATOM 665 N N . SER A 1 83 ? -4.239 -0.578 16.532 1.00 19.85 107 SER A N 1
ATOM 666 C CA . SER A 1 83 ? -3.166 -1.142 15.724 1.00 18.32 107 SER A CA 1
ATOM 667 C C . SER A 1 83 ? -2.396 -2.249 16.454 1.00 20.33 107 SER A C 1
ATOM 668 O O . SER A 1 83 ? -1.698 -3.036 15.821 1.00 25.19 107 SER A O 1
ATOM 671 N N . SER A 1 84 ? -2.538 -2.298 17.779 1.00 21.16 108 SER A N 1
ATOM 672 C CA . SER A 1 84 ? -1.891 -3.329 18.602 1.00 22.11 108 SER A CA 1
ATOM 673 C C . SER A 1 84 ? -2.912 -3.966 19.535 1.00 24.81 108 SER A C 1
ATOM 674 O O . SER A 1 84 ? -2.878 -3.775 20.756 1.00 23.63 108 SER A O 1
ATOM 677 N N . PRO A 1 85 ? -3.846 -4.729 18.956 1.00 22.95 109 PRO A N 1
ATOM 678 C CA . PRO A 1 85 ? -4.857 -5.404 19.771 1.00 27.08 109 PRO A CA 1
ATOM 679 C C . PRO A 1 85 ? -4.262 -6.629 20.503 1.00 21.74 109 PRO A C 1
ATOM 680 O O . PRO A 1 85 ? -3.138 -7.039 20.216 1.00 23.14 109 PRO A O 1
ATOM 684 N N . ASN A 1 86 ? -4.982 -7.167 21.479 1.00 23.15 110 ASN A N 1
ATOM 685 C CA . ASN A 1 86 ? -4.566 -8.418 22.121 1.00 22.62 110 ASN A CA 1
ATOM 686 C C . ASN A 1 86 ? -3.172 -8.342 22.730 1.00 34.73 110 ASN A C 1
ATOM 687 O O . ASN A 1 86 ? -2.382 -9.278 22.636 1.00 40.73 110 ASN A O 1
ATOM 692 N N . THR A 1 87 ? -2.904 -7.217 23.383 1.00 21.36 111 THR A N 1
ATOM 693 C CA . THR A 1 87 ? -1.597 -6.848 23.868 1.00 31.95 111 THR A CA 1
ATOM 694 C C . THR A 1 87 ? -1.735 -6.226 25.240 1.00 22.77 111 THR A C 1
ATOM 695 O O . THR A 1 87 ? -2.689 -5.515 25.492 1.00 23.61 111 THR A O 1
ATOM 699 N N . GLN A 1 88 ? -0.782 -6.489 26.122 1.00 21.55 112 GLN A N 1
ATOM 700 C CA . GLN A 1 88 ? -0.636 -5.737 27.325 1.00 20.35 112 GLN A CA 1
ATOM 701 C C . GLN A 1 88 ? 0.279 -4.539 27.089 1.00 28.43 112 GLN A C 1
ATOM 702 O O . GLN A 1 88 ? 1.508 -4.629 27.189 1.00 29.63 112 GLN A O 1
ATOM 708 N N . TRP A 1 89 ? -0.347 -3.418 26.772 1.00 19.09 113 TRP A N 1
ATOM 709 C CA . TRP A 1 89 ? 0.367 -2.166 26.575 1.00 16.72 113 TRP A CA 1
ATOM 710 C C . TRP A 1 89 ? 1.087 -1.712 27.822 1.00 20.76 113 TRP A C 1
ATOM 711 O O . TRP A 1 89 ? 0.607 -1.948 28.948 1.00 23.08 113 TRP A O 1
ATOM 722 N N . GLU A 1 90 ? 2.190 -0.998 27.644 1.00 18.14 114 GLU A N 1
ATOM 723 C CA . GLU A 1 90 ? 2.809 -0.303 28.773 1.00 15.62 114 GLU A CA 1
ATOM 724 C C . GLU A 1 90 ? 2.125 1.067 28.868 1.00 16.29 114 GLU A C 1
ATOM 725 O O . GLU A 1 90 ? 1.814 1.682 27.848 1.00 16.43 114 GLU A O 1
ATOM 731 N N . LEU A 1 91 ? 1.884 1.552 30.077 1.00 14.94 115 LEU A N 1
ATOM 732 C CA . LEU A 1 91 ? 1.274 2.857 30.263 1.00 13.77 115 LEU A CA 1
ATOM 733 C C . LEU A 1 91 ? 2.048 3.974 29.559 1.00 16.91 115 LEU A C 1
ATOM 734 O O . LEU A 1 91 ? 1.437 4.880 28.983 1.00 16.42 115 LEU A O 1
ATOM 739 N N . ARG A 1 92 ? 3.374 3.930 29.631 1.00 16.17 116 ARG A N 1
ATOM 740 C CA . ARG A 1 92 ? 4.181 4.957 28.957 1.00 19.04 116 ARG A CA 1
ATOM 741 C C . ARG A 1 92 ? 3.828 5.051 27.474 1.00 15.86 116 ARG A C 1
ATOM 742 O O . ARG A 1 92 ? 3.827 6.140 26.906 1.00 16.12 116 ARG A O 1
ATOM 750 N N . ALA A 1 93 ? 3.548 3.917 26.843 1.00 13.81 117 ALA A N 1
ATOM 751 C CA . ALA A 1 93 ? 3.218 3.950 25.413 1.00 16.53 117 ALA A CA 1
ATOM 752 C C . ALA A 1 93 ? 1.872 4.612 25.157 1.00 16.80 117 ALA A C 1
ATOM 753 O O . ALA A 1 93 ? 1.703 5.425 24.235 1.00 15.66 117 ALA A O 1
ATOM 755 N N . PHE A 1 94 ? 0.878 4.243 25.957 1.00 15.32 118 PHE A N 1
ATOM 756 C CA . PHE A 1 94 ? -0.424 4.869 25.871 1.00 17.41 118 PHE A CA 1
ATOM 757 C C . PHE A 1 94 ? -0.324 6.384 26.146 1.00 15.39 118 PHE A C 1
ATOM 758 O O . PHE A 1 94 ? -0.931 7.168 25.454 1.00 15.44 118 PHE A O 1
ATOM 766 N N . MET A 1 95 ? 0.405 6.770 27.182 1.00 14.55 119 MET A N 1
ATOM 767 C CA . MET A 1 95 ? 0.598 8.196 27.475 1.00 12.97 119 MET A CA 1
ATOM 768 C C . MET A 1 95 ? 1.364 8.906 26.357 1.00 12.78 119 MET A C 1
ATOM 769 O O . MET A 1 95 ? 1.073 10.049 26.075 1.00 13.27 119 MET A O 1
ATOM 774 N N . ALA A 1 96 ? 2.282 8.218 25.685 1.00 14.74 120 ALA A N 1
ATOM 775 C CA . ALA A 1 96 ? 2.954 8.831 24.541 1.00 14.71 120 ALA A CA 1
ATOM 776 C C . ALA A 1 96 ? 1.968 9.107 23.385 1.00 14.23 120 ALA A C 1
ATOM 777 O O . ALA A 1 96 ? 2.027 10.147 22.735 1.00 13.79 120 ALA A O 1
ATOM 779 N N . VAL A 1 97 ? 1.115 8.133 23.106 1.00 13.78 121 VAL A N 1
ATOM 780 C CA . VAL A 1 97 ? 0.089 8.309 22.079 1.00 16.23 121 VAL A CA 1
ATOM 781 C C . VAL A 1 97 ? -0.774 9.534 22.388 1.00 14.77 121 VAL A C 1
ATOM 782 O O . VAL A 1 97 ? -1.021 10.388 21.532 1.00 16.64 121 VAL A O 1
ATOM 786 N N . MET A 1 98 ? -1.186 9.649 23.637 1.00 16.01 122 MET A N 1
ATOM 787 C CA A MET A 1 98 ? -2.005 10.765 24.090 0.61 17.40 122 MET A CA 1
ATOM 788 C CA B MET A 1 98 ? -2.009 10.770 24.048 0.39 17.53 122 MET A CA 1
ATOM 789 C C . MET A 1 98 ? -1.257 12.096 23.916 1.00 12.54 122 MET A C 1
ATOM 790 O O . MET A 1 98 ? -1.764 13.027 23.291 1.00 16.54 122 MET A O 1
ATOM 799 N N . HIS A 1 99 ? -0.067 12.159 24.500 1.00 14.72 123 HIS A N 1
ATOM 800 C CA . HIS A 1 99 ? 0.745 13.347 24.503 1.00 11.67 123 HIS A CA 1
ATOM 801 C C . HIS A 1 99 ? 1.038 13.825 23.085 1.00 15.01 123 HIS A C 1
ATOM 802 O O . HIS A 1 99 ? 0.877 15.001 22.795 1.00 18.05 123 HIS A O 1
ATOM 809 N N . PHE A 1 100 ? 1.474 12.918 22.217 1.00 14.09 124 PHE A N 1
ATOM 810 C CA . PHE A 1 100 ? 1.876 13.290 20.868 1.00 12.95 124 PHE A CA 1
ATOM 811 C C . PHE A 1 100 ? 0.715 13.369 19.873 1.00 23.86 124 PHE A C 1
ATOM 812 O O . PHE A 1 100 ? 0.926 13.611 18.694 1.00 22.88 124 PHE A O 1
ATOM 820 N N . SER A 1 101 ? -0.504 13.208 20.361 1.00 15.10 125 SER A N 1
ATOM 821 C CA . SER A 1 101 ? -1.723 13.394 19.547 1.00 17.54 125 SER A CA 1
ATOM 822 C C . SER A 1 101 ? -2.608 14.554 19.990 1.00 19.36 125 SER A C 1
ATOM 823 O O . SER A 1 101 ? -3.328 15.129 19.190 1.00 21.67 125 SER A O 1
ATOM 826 N N . LEU A 1 102 ? -2.576 14.893 21.270 1.00 19.32 126 LEU A N 1
ATOM 827 C CA . LEU A 1 102 ? -3.519 15.870 21.813 1.00 22.05 126 LEU A CA 1
ATOM 828 C C . LEU A 1 102 ? -2.891 17.204 22.126 1.00 24.88 126 LEU A C 1
ATOM 829 O O . LEU A 1 102 ? -3.596 18.182 22.331 1.00 28.73 126 LEU A O 1
ATOM 834 N N . THR A 1 103 ? -1.569 17.255 22.202 1.00 21.55 127 THR A N 1
ATOM 835 C CA . THR A 1 103 ? -0.915 18.483 22.616 1.00 22.63 127 THR A CA 1
ATOM 836 C C . THR A 1 103 ? -0.240 19.229 21.475 1.00 28.57 127 THR A C 1
ATOM 837 O O . THR A 1 103 ? -0.340 18.831 20.311 1.00 27.75 127 THR A O 1
ATOM 841 N N . ALA A 1 104 ? 0.456 20.307 21.821 1.00 29.37 128 ALA A N 1
ATOM 842 C CA . ALA A 1 104 ? 1.155 21.105 20.809 1.00 36.45 128 ALA A CA 1
ATOM 843 C C . ALA A 1 104 ? 2.398 20.375 20.297 1.00 33.06 128 ALA A C 1
ATOM 844 O O . ALA A 1 104 ? 2.928 20.700 19.227 1.00 32.97 128 ALA A O 1
ATOM 846 N N . ASP A 1 105 ? 2.860 19.403 21.079 1.00 24.21 129 ASP A N 1
ATOM 847 C CA . ASP A 1 105 ? 4.021 18.579 20.778 1.00 29.81 129 ASP A CA 1
ATOM 848 C C . ASP A 1 105 ? 3.521 17.453 19.879 1.00 28.57 129 ASP A C 1
ATOM 849 O O . ASP A 1 105 ? 2.781 16.592 20.334 1.00 35.38 129 ASP A O 1
ATOM 854 N N . ARG A 1 106 ? 3.891 17.456 18.611 1.00 29.37 130 ARG A N 1
ATOM 855 C CA . ARG A 1 106 ? 3.309 16.503 17.679 1.00 30.87 130 ARG A CA 1
ATOM 856 C C . ARG A 1 106 ? 4.413 15.717 17.049 1.00 28.55 130 ARG A C 1
ATOM 857 O O . ARG A 1 106 ? 5.430 16.296 16.641 1.00 30.97 130 ARG A O 1
ATOM 865 N N . ILE A 1 107 ? 4.249 14.391 16.999 1.00 20.79 131 ILE A N 1
ATOM 866 C CA . ILE A 1 107 ? 5.133 13.560 16.184 1.00 23.34 131 ILE A CA 1
ATOM 867 C C . ILE A 1 107 ? 4.264 12.825 15.167 1.00 23.81 131 ILE A C 1
ATOM 868 O O . ILE A 1 107 ? 3.187 12.354 15.519 1.00 21.68 131 ILE A O 1
ATOM 873 N N . ASP A 1 108 ? 4.717 12.721 13.912 1.00 17.44 132 ASP A N 1
ATOM 874 C CA . ASP A 1 108 ? 3.940 12.066 12.888 1.00 17.67 132 ASP A CA 1
ATOM 875 C C . ASP A 1 108 ? 3.842 10.573 13.117 1.00 17.24 132 ASP A C 1
ATOM 876 O O . ASP A 1 108 ? 4.648 9.988 13.862 1.00 16.65 132 ASP A O 1
ATOM 881 N N . ASP A 1 109 ? 2.842 9.970 12.482 1.00 17.21 133 ASP A N 1
ATOM 882 C CA . ASP A 1 109 ? 2.510 8.538 12.680 1.00 17.12 133 ASP A CA 1
ATOM 883 C C . ASP A 1 109 ? 3.702 7.621 12.513 1.00 20.00 133 ASP A C 1
ATOM 884 O O . ASP A 1 109 ? 3.859 6.659 13.272 1.00 19.78 133 ASP A O 1
ATOM 889 N N . ASP A 1 110 ? 4.518 7.863 11.495 1.00 16.95 134 ASP A N 1
ATOM 890 C CA . ASP A 1 110 ? 5.604 6.945 11.195 1.00 22.13 134 ASP A CA 1
ATOM 891 C C . ASP A 1 110 ? 6.569 6.816 12.369 1.00 21.06 134 ASP A C 1
ATOM 892 O O . ASP A 1 110 ? 6.849 5.702 12.859 1.00 24.71 134 ASP A O 1
ATOM 897 N N . ILE A 1 111 ? 7.003 7.950 12.871 1.00 17.10 135 ILE A N 1
ATOM 898 C CA . ILE A 1 111 ? 7.920 7.962 14.018 1.00 17.31 135 ILE A CA 1
ATOM 899 C C . ILE A 1 111 ? 7.218 7.577 15.331 1.00 16.86 135 ILE A C 1
ATOM 900 O O . ILE A 1 111 ? 7.791 6.842 16.157 1.00 16.01 135 ILE A O 1
ATOM 905 N N . LEU A 1 112 ? 5.984 8.044 15.512 1.00 14.99 136 LEU A N 1
ATOM 906 C CA . LEU A 1 112 ? 5.304 7.753 16.789 1.00 15.59 136 LEU A CA 1
ATOM 907 C C . LEU A 1 112 ? 5.068 6.239 16.885 1.00 13.12 136 LEU A C 1
ATOM 908 O O . LEU A 1 112 ? 5.145 5.655 17.951 1.00 15.27 136 LEU A O 1
ATOM 913 N N . LYS A 1 113 ? 4.741 5.589 15.777 1.00 14.29 137 LYS A N 1
ATOM 914 C CA . LYS A 1 113 ? 4.559 4.149 15.830 1.00 16.91 137 LYS A CA 1
ATOM 915 C C . LYS A 1 113 ? 5.828 3.386 16.247 1.00 15.27 137 LYS A C 1
ATOM 916 O O . LYS A 1 113 ? 5.764 2.373 16.972 1.00 15.86 137 LYS A O 1
ATOM 922 N N . VAL A 1 114 ? 6.973 3.812 15.730 1.00 13.60 138 VAL A N 1
ATOM 923 C CA . VAL A 1 114 ? 8.255 3.259 16.141 1.00 15.25 138 VAL A CA 1
ATOM 924 C C . VAL A 1 114 ? 8.471 3.403 17.664 1.00 16.59 138 VAL A C 1
ATOM 925 O O . VAL A 1 114 ? 8.853 2.452 18.323 1.00 16.14 138 VAL A O 1
ATOM 929 N N . ILE A 1 115 ? 8.188 4.579 18.181 1.00 16.38 139 ILE A N 1
ATOM 930 C CA . ILE A 1 115 ? 8.284 4.848 19.628 1.00 15.46 139 ILE A CA 1
ATOM 931 C C . ILE A 1 115 ? 7.344 3.968 20.445 1.00 16.90 139 ILE A C 1
ATOM 932 O O . ILE A 1 115 ? 7.743 3.336 21.438 1.00 15.08 139 ILE A O 1
ATOM 937 N N . VAL A 1 116 ? 6.096 3.937 20.035 1.00 14.33 140 VAL A N 1
ATOM 938 C CA . VAL A 1 116 ? 5.084 3.185 20.745 1.00 16.22 140 VAL A CA 1
ATOM 939 C C . VAL A 1 116 ? 5.402 1.689 20.732 1.00 15.15 140 VAL A C 1
ATOM 940 O O . VAL A 1 116 ? 5.304 1.006 21.747 1.00 14.56 140 VAL A O 1
ATOM 944 N N . ASP A 1 117 ? 5.804 1.155 19.585 1.00 17.10 141 ASP A N 1
ATOM 945 C CA . ASP A 1 117 ? 6.109 -0.264 19.514 1.00 20.29 141 ASP A CA 1
ATOM 946 C C . ASP A 1 117 ? 7.326 -0.579 20.396 1.00 15.28 141 ASP A C 1
ATOM 947 O O . ASP A 1 117 ? 7.358 -1.618 21.029 1.00 17.29 141 ASP A O 1
ATOM 952 N N . SER A 1 118 ? 8.320 0.297 20.398 1.00 16.36 142 SER A N 1
ATOM 953 C CA . SER A 1 118 ? 9.477 0.129 21.266 1.00 15.56 142 SER A CA 1
ATOM 954 C C . SER A 1 118 ? 9.036 0.041 22.735 1.00 15.70 142 SER A C 1
ATOM 955 O O . SER A 1 118 ? 9.394 -0.908 23.447 1.00 16.62 142 SER A O 1
ATOM 958 N N . MET A 1 119 ? 8.257 1.022 23.164 1.00 14.81 143 MET A N 1
ATOM 959 C CA . MET A 1 119 ? 7.768 1.029 24.546 1.00 15.07 143 MET A CA 1
ATOM 960 C C . MET A 1 119 ? 6.952 -0.190 24.891 1.00 21.48 143 MET A C 1
ATOM 961 O O . MET A 1 119 ? 7.138 -0.785 25.955 1.00 17.56 143 MET A O 1
ATOM 966 N N . ASN A 1 120 ? 6.056 -0.593 23.995 1.00 15.37 144 ASN A N 1
ATOM 967 C CA . ASN A 1 120 ? 5.206 -1.734 24.268 1.00 19.29 144 ASN A CA 1
ATOM 968 C C . ASN A 1 120 ? 5.973 -3.041 24.330 1.00 20.00 144 ASN A C 1
ATOM 969 O O . ASN A 1 120 ? 5.518 -3.996 24.970 1.00 20.37 144 ASN A O 1
ATOM 974 N N . HIS A 1 121 ? 7.113 -3.111 23.643 1.00 16.93 145 HIS A N 1
ATOM 975 C CA . HIS A 1 121 ? 7.925 -4.327 23.661 1.00 19.04 145 HIS A CA 1
ATOM 976 C C . HIS A 1 121 ? 9.072 -4.180 24.675 1.00 20.88 145 HIS A C 1
ATOM 977 O O . HIS A 1 121 ? 10.083 -4.864 24.592 1.00 20.18 145 HIS A O 1
ATOM 984 N N . HIS A 1 122 ? 8.912 -3.259 25.621 1.00 20.89 146 HIS A N 1
ATOM 985 C CA . HIS A 1 122 ? 9.833 -3.148 26.753 1.00 19.06 146 HIS A CA 1
ATOM 986 C C . HIS A 1 122 ? 11.216 -2.680 26.329 1.00 21.98 146 HIS A C 1
ATOM 987 O O . HIS A 1 122 ? 12.206 -3.021 26.935 1.00 23.80 146 HIS A O 1
ATOM 994 N N . GLY A 1 123 ? 11.296 -1.900 25.254 1.00 20.35 147 GLY A N 1
ATOM 995 C CA . GLY A 1 123 ? 12.556 -1.350 24.824 1.00 19.84 147 GLY A CA 1
ATOM 996 C C . GLY A 1 123 ? 12.781 0.064 25.294 1.00 20.83 147 GLY A C 1
ATOM 997 O O . GLY A 1 123 ? 11.911 0.654 25.933 1.00 20.99 147 GLY A O 1
ATOM 998 N N . ASP A 1 124 ? 13.950 0.607 24.953 1.00 22.78 148 ASP A N 1
ATOM 999 C CA . ASP A 1 124 ? 14.270 1.996 25.189 1.00 19.85 148 ASP A CA 1
ATOM 1000 C C . ASP A 1 124 ? 14.047 2.737 23.883 1.00 24.73 148 ASP A C 1
ATOM 1001 O O . ASP A 1 124 ? 14.818 2.561 22.929 1.00 19.62 148 ASP A O 1
ATOM 1006 N N . ALA A 1 125 ? 12.994 3.548 23.832 1.00 18.84 149 ALA A N 1
ATOM 1007 C CA . ALA A 1 125 ? 12.620 4.213 22.593 1.00 17.40 149 ALA A CA 1
ATOM 1008 C C . ALA A 1 125 ? 13.663 5.251 22.209 1.00 21.60 149 ALA A C 1
ATOM 1009 O O . ALA A 1 125 ? 13.828 5.545 21.023 1.00 20.72 149 ALA A O 1
ATOM 1011 N N . ARG A 1 126 ? 14.366 5.804 23.197 1.00 18.98 150 ARG A N 1
ATOM 1012 C CA . ARG A 1 126 ? 15.436 6.760 22.923 1.00 22.08 150 ARG A CA 1
ATOM 1013 C C . ARG A 1 126 ? 16.524 6.084 22.109 1.00 22.27 150 ARG A C 1
ATOM 1014 O O . ARG A 1 126 ? 17.017 6.650 21.132 1.00 22.90 150 ARG A O 1
ATOM 1022 N N . SER A 1 127 ? 16.881 4.870 22.500 1.00 17.46 151 SER A N 1
ATOM 1023 C CA . SER A 1 127 ? 17.890 4.099 21.759 1.00 23.25 151 SER A CA 1
ATOM 1024 C C . SER A 1 127 ? 17.414 3.767 20.350 1.00 24.19 151 SER A C 1
ATOM 1025 O O . SER A 1 127 ? 18.183 3.844 19.396 1.00 20.16 151 SER A O 1
ATOM 1028 N N . LYS A 1 128 ? 16.145 3.386 20.216 1.00 16.09 152 LYS A N 1
ATOM 1029 C CA . LYS A 1 128 ? 15.563 3.096 18.898 1.00 18.95 152 LYS A CA 1
ATOM 1030 C C . LYS A 1 128 ? 15.621 4.324 17.992 1.00 17.49 152 LYS A C 1
ATOM 1031 O O . LYS A 1 128 ? 16.025 4.215 16.835 1.00 18.69 152 LYS A O 1
ATOM 1037 N N . LEU A 1 129 ? 15.244 5.494 18.503 1.00 15.46 153 LEU A N 1
ATOM 1038 C CA . LEU A 1 129 ? 15.281 6.714 17.684 1.00 16.11 153 LEU A CA 1
ATOM 1039 C C . LEU A 1 129 ? 16.715 7.072 17.250 1.00 18.45 153 LEU A C 1
ATOM 1040 O O . LEU A 1 129 ? 16.949 7.459 16.101 1.00 21.13 153 LEU A O 1
ATOM 1045 N N . ARG A 1 130 ? 17.650 6.907 18.173 1.00 19.21 154 ARG A N 1
ATOM 1046 C CA . ARG A 1 130 ? 19.058 7.194 17.904 1.00 16.78 154 ARG A CA 1
ATOM 1047 C C . ARG A 1 130 ? 19.539 6.326 16.754 1.00 20.91 154 ARG A C 1
ATOM 1048 O O . ARG A 1 130 ? 20.200 6.829 15.825 1.00 23.88 154 ARG A O 1
ATOM 1056 N N . GLU A 1 131 ? 19.198 5.042 16.786 1.00 17.89 155 GLU A N 1
ATOM 1057 C CA . GLU A 1 131 ? 19.662 4.093 15.784 1.00 18.20 155 GLU A CA 1
ATOM 1058 C C . GLU A 1 131 ? 19.103 4.425 14.426 1.00 22.54 155 GLU A C 1
ATOM 1059 O O . GLU A 1 131 ? 19.841 4.436 13.423 1.00 21.40 155 GLU A O 1
ATOM 1065 N N . GLU A 1 132 ? 17.808 4.718 14.394 1.00 19.42 156 GLU A N 1
ATOM 1066 C CA . GLU A 1 132 ? 17.161 5.087 13.139 1.00 21.87 156 GLU A CA 1
ATOM 1067 C C . GLU A 1 132 ? 17.793 6.357 12.577 1.00 15.81 156 GLU A C 1
ATOM 1068 O O . GLU A 1 132 ? 18.137 6.415 11.369 1.00 21.49 156 GLU A O 1
ATOM 1074 N N . LEU A 1 133 ? 17.974 7.366 13.420 1.00 19.17 157 LEU A N 1
ATOM 1075 C CA . LEU A 1 133 ? 18.546 8.645 12.989 1.00 19.60 157 LEU A CA 1
ATOM 1076 C C . LEU A 1 133 ? 19.966 8.462 12.425 1.00 25.54 157 LEU A C 1
ATOM 1077 O O . LEU A 1 133 ? 20.322 9.070 11.421 1.00 22.82 157 LEU A O 1
ATOM 1082 N N . ALA A 1 134 ? 20.772 7.628 13.065 1.00 17.54 158 ALA A N 1
ATOM 1083 C CA . ALA A 1 134 ? 22.126 7.350 12.584 1.00 23.88 158 ALA A CA 1
ATOM 1084 C C . ALA A 1 134 ? 22.131 6.762 11.166 1.00 20.82 158 ALA A C 1
ATOM 1085 O O . ALA A 1 134 ? 22.941 7.164 10.315 1.00 19.80 158 ALA A O 1
ATOM 1087 N N . GLU A 1 135 ? 21.248 5.809 10.898 1.00 16.68 159 GLU A N 1
ATOM 1088 C CA . GLU A 1 135 ? 21.162 5.219 9.558 1.00 20.53 159 GLU A CA 1
ATOM 1089 C C . GLU A 1 135 ? 20.709 6.259 8.527 1.00 20.80 159 GLU A C 1
ATOM 1090 O O . GLU A 1 135 ? 21.259 6.352 7.430 1.00 18.53 159 GLU A O 1
ATOM 1096 N N . LEU A 1 136 ? 19.688 7.025 8.874 1.00 19.74 160 LEU A N 1
ATOM 1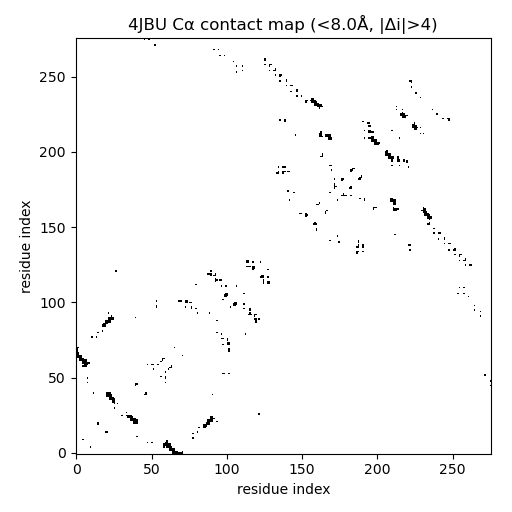097 C CA . LEU A 1 136 ? 19.185 8.040 7.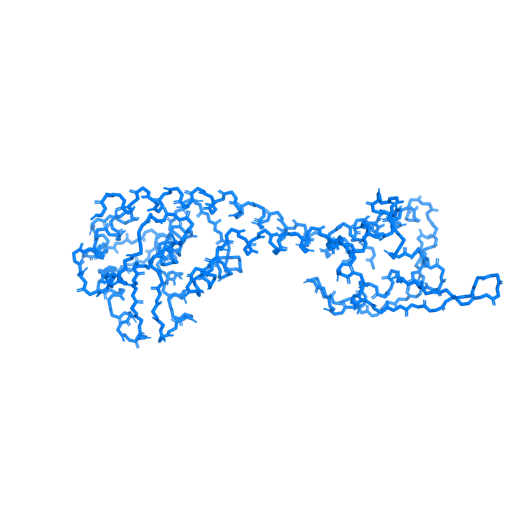956 1.00 20.32 160 LEU A CA 1
ATOM 1098 C C . LEU A 1 136 ? 20.246 9.084 7.700 1.00 18.48 160 LEU A C 1
ATOM 1099 O O . LEU A 1 136 ? 20.415 9.527 6.567 1.00 19.47 160 LEU A O 1
ATOM 1104 N N . THR A 1 137 ? 20.932 9.512 8.757 1.00 17.30 161 THR A N 1
ATOM 1105 C CA . THR A 1 137 ? 21.966 10.540 8.640 1.00 23.09 161 THR A CA 1
ATOM 1106 C C . THR A 1 137 ? 23.116 10.070 7.755 1.00 19.02 161 THR A C 1
ATOM 1107 O O . THR A 1 137 ? 23.645 10.855 6.966 1.00 18.87 161 THR A O 1
ATOM 1111 N N . ALA A 1 138 ? 23.465 8.795 7.854 1.00 16.77 162 ALA A N 1
ATOM 1112 C CA . ALA A 1 138 ? 24.534 8.242 7.014 1.00 16.73 162 ALA A CA 1
ATOM 1113 C C . ALA A 1 138 ? 24.092 8.148 5.566 1.00 19.40 162 ALA A C 1
ATOM 1114 O O . ALA A 1 138 ? 24.891 8.399 4.658 1.00 18.67 162 ALA A O 1
ATOM 1116 N N . GLU A 1 139 ? 22.851 7.741 5.322 1.00 16.83 163 GLU A N 1
ATOM 1117 C CA . GLU A 1 139 ? 22.345 7.697 3.949 1.00 20.89 163 GLU A CA 1
ATOM 1118 C C . GLU A 1 139 ? 22.341 9.097 3.336 1.00 17.52 163 GLU A C 1
ATOM 1119 O O . GLU A 1 139 ? 22.747 9.295 2.162 1.00 18.64 163 GLU A O 1
ATOM 1125 N N . LEU A 1 140 ? 21.918 10.086 4.110 1.00 17.04 164 LEU A N 1
ATOM 1126 C CA . LEU A 1 140 ? 21.953 11.481 3.673 1.00 18.01 164 LEU A CA 1
ATOM 1127 C C . LEU A 1 140 ? 23.393 11.946 3.329 1.00 22.38 164 LEU A C 1
ATOM 1128 O O . LEU A 1 140 ? 23.615 12.667 2.331 1.00 21.35 164 LEU A O 1
ATOM 1133 N N . LYS A 1 141 ? 24.364 11.512 4.132 1.00 16.97 165 LYS A N 1
ATOM 1134 C CA . LYS A 1 141 ? 25.763 11.878 3.923 1.00 17.02 165 LYS A CA 1
ATOM 1135 C C . LYS A 1 141 ? 26.238 11.345 2.569 1.00 21.44 165 LYS A C 1
ATOM 1136 O O . LYS A 1 141 ? 26.930 12.053 1.824 1.00 20.03 165 LYS A O 1
ATOM 1142 N N . ILE A 1 142 ? 25.871 10.104 2.272 1.00 18.28 166 ILE A N 1
ATOM 1143 C CA . ILE A 1 142 ? 26.209 9.481 0.987 1.00 15.65 166 ILE A CA 1
ATOM 1144 C C . ILE A 1 142 ? 25.562 10.254 -0.160 1.00 20.37 166 ILE A C 1
ATOM 1145 O O . ILE A 1 142 ? 26.229 10.578 -1.173 1.00 20.62 166 ILE A O 1
ATOM 1150 N N . TYR A 1 143 ? 24.290 10.581 -0.012 1.00 18.21 167 TYR A N 1
ATOM 1151 C CA . TYR A 1 143 ? 23.613 11.415 -1.020 1.00 21.24 167 TYR A CA 1
ATOM 1152 C C . TYR A 1 143 ? 24.266 12.784 -1.186 1.00 23.42 167 TYR A C 1
ATOM 1153 O O . TYR A 1 143 ? 24.324 13.309 -2.301 1.00 22.44 167 TYR A O 1
ATOM 1162 N N . SER A 1 144 ? 24.763 13.373 -0.107 1.00 18.62 168 SER A N 1
ATOM 1163 C CA . SER A 1 144 ? 25.441 14.670 -0.217 1.00 22.34 168 SER A CA 1
ATOM 1164 C C . SER A 1 144 ? 26.738 14.582 -1.026 1.00 26.09 168 SER A C 1
ATOM 1165 O O . SER A 1 144 ? 27.109 15.530 -1.762 1.00 23.05 168 SER A O 1
ATOM 1168 N N . VAL A 1 145 ? 27.437 13.457 -0.895 1.00 20.92 169 VAL A N 1
ATOM 1169 C CA . VAL A 1 145 ? 28.634 13.201 -1.704 1.00 21.36 169 VAL A CA 1
ATOM 1170 C C . VAL A 1 145 ? 28.263 13.126 -3.174 1.00 22.82 169 VAL A C 1
ATOM 1171 O O . VAL A 1 145 ? 28.929 13.751 -4.019 1.00 19.98 169 VAL A O 1
ATOM 1175 N N . ILE A 1 146 ? 27.190 12.405 -3.468 1.00 20.79 170 ILE A N 1
ATOM 1176 C CA . ILE A 1 146 ? 26.710 12.231 -4.852 1.00 20.10 170 ILE A CA 1
ATOM 1177 C C . ILE A 1 146 ? 26.274 13.575 -5.404 1.00 21.63 170 ILE A C 1
ATOM 1178 O O . ILE A 1 146 ? 26.662 13.980 -6.530 1.00 20.69 170 ILE A O 1
ATOM 1183 N N . GLN A 1 147 ? 25.490 14.297 -4.617 1.00 21.91 171 GLN A N 1
ATOM 1184 C CA . GLN A 1 147 ? 25.040 15.624 -5.045 1.00 27.12 171 GLN A CA 1
ATOM 1185 C C . GLN A 1 147 ? 26.186 16.594 -5.387 1.00 26.01 171 GLN A C 1
ATOM 1186 O O . GLN A 1 147 ? 26.110 17.369 -6.376 1.00 23.86 171 GLN A O 1
ATOM 1192 N N . ALA A 1 148 ? 27.227 16.570 -4.567 1.00 21.27 172 ALA A N 1
ATOM 1193 C CA . ALA A 1 148 ? 28.379 17.448 -4.748 1.00 27.58 172 ALA A CA 1
ATOM 1194 C C . ALA A 1 148 ? 29.069 17.093 -6.062 1.00 23.11 172 ALA A C 1
ATOM 1195 O O . ALA A 1 148 ? 29.505 17.979 -6.808 1.00 26.32 172 ALA A O 1
ATOM 1197 N N . GLU A 1 149 ? 29.173 15.797 -6.344 1.00 22.77 173 GLU A N 1
ATOM 1198 C CA . GLU A 1 149 ? 29.817 15.368 -7.592 1.00 21.78 173 GLU A CA 1
ATOM 1199 C C . GLU A 1 149 ? 28.963 15.765 -8.803 1.00 26.33 173 GLU A C 1
ATOM 1200 O O . GLU A 1 149 ? 29.483 16.222 -9.821 1.00 24.45 173 GLU A O 1
ATOM 1206 N N . ILE A 1 150 ? 27.654 15.606 -8.704 1.00 20.64 174 ILE A N 1
ATOM 1207 C CA . ILE A 1 150 ? 26.746 16.011 -9.790 1.00 23.92 174 ILE A CA 1
ATOM 1208 C C . ILE A 1 150 ? 26.865 17.508 -10.037 1.00 30.68 174 ILE A C 1
ATOM 1209 O O . ILE A 1 150 ? 27.002 17.966 -11.162 1.00 26.45 174 ILE A O 1
ATOM 1214 N N . ASN A 1 151 ? 26.828 18.264 -8.957 1.00 23.86 175 ASN A N 1
ATOM 1215 C CA . ASN A 1 151 ? 26.805 19.717 -9.048 1.00 27.02 175 ASN A CA 1
ATOM 1216 C C . ASN A 1 151 ? 28.090 20.278 -9.657 1.00 25.13 175 ASN A C 1
ATOM 1217 O O . ASN A 1 151 ? 28.086 21.333 -10.305 1.00 29.24 175 ASN A O 1
ATOM 1222 N N . LYS A 1 152 ? 29.190 19.571 -9.443 1.00 23.19 176 LYS A N 1
ATOM 1223 C CA . LYS A 1 152 ? 30.460 19.913 -10.049 1.00 26.66 176 LYS A CA 1
ATOM 1224 C C . LYS A 1 152 ? 30.316 19.868 -11.571 1.00 33.93 176 LYS A C 1
ATOM 1225 O O . LYS A 1 152 ? 30.704 20.804 -12.256 1.00 26.34 176 LYS A O 1
ATOM 1231 N N . HIS A 1 153 ? 29.760 18.777 -12.089 1.00 24.92 177 HIS A N 1
ATOM 1232 C CA . HIS A 1 153 ? 29.556 18.644 -13.544 1.00 22.81 177 HIS A CA 1
ATOM 1233 C C . HIS A 1 153 ? 28.472 19.565 -14.095 1.00 28.21 177 HIS A C 1
ATOM 1234 O O . HIS A 1 153 ? 28.628 20.110 -15.180 1.00 27.72 177 HIS A O 1
ATOM 1241 N N . LEU A 1 154 ? 27.396 19.787 -13.354 1.00 20.62 178 LEU A N 1
ATOM 1242 C CA . LEU A 1 154 ? 26.390 20.748 -13.786 1.00 23.67 178 LEU A CA 1
ATOM 1243 C C . LEU A 1 154 ? 27.011 22.157 -13.953 1.00 30.40 178 LEU A C 1
ATOM 1244 O O . LEU A 1 154 ? 26.788 22.824 -14.972 1.00 27.75 178 LEU A O 1
ATOM 1249 N N . SER A 1 155 ? 27.815 22.590 -12.981 1.00 25.31 179 SER A N 1
ATOM 1250 C CA . SER A 1 155 ? 28.445 23.916 -13.026 1.00 21.03 179 SER A CA 1
ATOM 1251 C C . SER A 1 155 ? 29.366 24.056 -14.229 1.00 23.47 179 SER A C 1
ATOM 1252 O O . SER A 1 155 ? 29.476 25.137 -14.813 1.00 29.28 179 SER A O 1
ATOM 1255 N N . SER A 1 156 ? 30.022 22.962 -14.580 1.00 24.18 180 SER A N 1
ATOM 1256 C CA A SER A 1 156 ? 31.001 22.964 -15.652 0.33 24.48 180 SER A CA 1
ATOM 1257 C CA B SER A 1 156 ? 30.998 22.974 -15.656 0.67 24.38 180 SER A CA 1
ATOM 1258 C C . SER A 1 156 ? 30.399 22.541 -16.992 1.00 22.67 180 SER A C 1
ATOM 1259 O O . SER A 1 156 ? 31.122 22.426 -17.969 1.00 23.39 180 SER A O 1
ATOM 1264 N N . SER A 1 157 ? 29.089 22.317 -17.037 1.00 19.83 181 SER A N 1
ATOM 1265 C CA . SER A 1 157 ? 28.413 21.817 -18.258 1.00 21.17 181 SER A CA 1
ATOM 1266 C C . SER A 1 157 ? 29.032 20.536 -18.780 1.00 26.05 181 SER A C 1
ATOM 1267 O O . SER A 1 157 ? 28.973 20.242 -19.984 1.00 30.02 181 SER A O 1
ATOM 1270 N N . GLY A 1 158 ? 29.624 19.767 -17.871 1.00 22.88 182 GLY A N 1
ATOM 1271 C CA . GLY A 1 158 ? 30.354 18.572 -18.208 1.00 20.28 182 GLY A CA 1
ATOM 1272 C C . GLY A 1 158 ? 29.526 17.302 -18.122 1.00 25.57 182 GLY A C 1
ATOM 1273 O O . GLY A 1 158 ? 28.303 17.364 -18.062 1.00 26.15 182 GLY A O 1
ATOM 1274 N N . THR A 1 159 ? 30.209 16.161 -18.097 1.00 23.68 183 THR A N 1
ATOM 1275 C CA . THR A 1 159 ? 29.537 14.866 -18.151 1.00 23.12 183 THR A CA 1
ATOM 1276 C C . THR A 1 159 ? 29.967 14.050 -16.959 1.00 29.18 183 THR A C 1
ATOM 1277 O O . THR A 1 159 ? 31.151 13.793 -16.781 1.00 28.92 183 THR A O 1
ATOM 1281 N N . ILE A 1 160 ? 29.009 13.644 -16.142 1.00 25.58 184 ILE A N 1
ATOM 1282 C CA . ILE A 1 160 ? 29.338 12.769 -15.033 1.00 25.41 184 ILE A CA 1
ATOM 1283 C C . ILE A 1 160 ? 29.107 11.308 -15.429 1.00 24.99 184 ILE A C 1
ATOM 1284 O O . ILE A 1 160 ? 28.089 10.960 -16.033 1.00 25.57 184 ILE A O 1
ATOM 1289 N N . ASN A 1 161 ? 30.085 10.476 -15.112 1.00 20.10 185 ASN A N 1
ATOM 1290 C CA . ASN A 1 161 ? 29.961 9.045 -15.301 1.00 21.92 185 ASN A CA 1
ATOM 1291 C C . ASN A 1 161 ? 29.621 8.445 -13.944 1.00 25.49 185 ASN A C 1
ATOM 1292 O O . ASN A 1 161 ? 30.291 8.744 -12.944 1.00 25.38 185 ASN A O 1
ATOM 1297 N N . ILE A 1 162 ? 28.571 7.628 -13.905 1.00 23.98 186 ILE A N 1
ATOM 1298 C CA . ILE A 1 162 ? 28.115 7.051 -12.626 1.00 19.10 186 ILE A CA 1
ATOM 1299 C C . ILE A 1 162 ? 28.260 5.543 -12.640 1.00 21.34 186 ILE A C 1
ATOM 1300 O O . ILE A 1 162 ? 27.781 4.856 -11.738 1.00 21.21 186 ILE A O 1
ATOM 1305 N N . HIS A 1 163 ? 28.975 5.027 -13.644 1.00 21.18 187 HIS A N 1
ATOM 1306 C CA . HIS A 1 163 ? 29.226 3.598 -13.774 1.00 18.38 187 HIS A CA 1
ATOM 1307 C C . HIS A 1 163 ? 30.733 3.266 -13.626 1.00 24.39 187 HIS A C 1
ATOM 1308 O O . HIS A 1 163 ? 31.310 3.477 -12.573 1.00 23.06 187 HIS A O 1
ATOM 1315 N N . ASP A 1 164 ? 31.410 2.786 -14.670 1.00 22.81 188 ASP A N 1
ATOM 1316 C CA . ASP A 1 164 ? 32.780 2.301 -14.479 1.00 25.72 188 ASP A CA 1
ATOM 1317 C C . ASP A 1 164 ? 33.843 3.383 -14.249 1.00 22.33 188 ASP A C 1
ATOM 1318 O O . ASP A 1 164 ? 34.972 3.082 -13.845 1.00 30.99 188 ASP A O 1
ATOM 1323 N N . LYS A 1 165 ? 33.493 4.638 -14.510 1.00 23.73 189 LYS A N 1
ATOM 1324 C CA . LYS A 1 165 ? 34.379 5.752 -14.224 1.00 26.09 189 LYS A CA 1
ATOM 1325 C C . LYS A 1 165 ? 33.790 6.604 -13.119 1.00 23.84 189 LYS A C 1
ATOM 1326 O O . LYS A 1 165 ? 34.136 7.768 -12.964 1.00 24.11 189 LYS A O 1
ATOM 1332 N N . SER A 1 166 ? 32.901 6.000 -12.335 1.00 22.12 190 SER A N 1
ATOM 1333 C CA . SER A 1 166 ? 32.278 6.702 -11.219 1.00 20.68 190 SER A CA 1
ATOM 1334 C C . SER A 1 166 ? 33.300 6.983 -10.122 1.00 20.22 190 SER A C 1
ATOM 1335 O O . SER A 1 166 ? 34.269 6.250 -9.976 1.00 21.83 190 SER A O 1
ATOM 1338 N N . ILE A 1 167 ? 33.046 8.002 -9.309 1.00 19.15 191 ILE A N 1
ATOM 1339 C CA . ILE A 1 167 ? 33.713 8.062 -7.994 1.00 19.97 191 ILE A CA 1
ATOM 1340 C C . ILE A 1 167 ? 33.342 6.780 -7.249 1.00 20.68 191 ILE A C 1
ATOM 1341 O O . ILE A 1 167 ? 32.269 6.217 -7.455 1.00 20.37 191 ILE A O 1
ATOM 1346 N N . ASN A 1 168 ? 34.233 6.326 -6.379 1.00 19.79 192 ASN A N 1
ATOM 1347 C CA . ASN A 1 168 ? 34.003 5.101 -5.630 1.00 17.73 192 ASN A CA 1
ATOM 1348 C C . ASN A 1 168 ? 33.445 5.496 -4.268 1.00 20.03 192 ASN A C 1
ATOM 1349 O O . ASN A 1 168 ? 34.168 6.089 -3.463 1.00 18.32 192 ASN A O 1
ATOM 1354 N N . LEU A 1 169 ? 32.175 5.181 -4.020 1.00 17.53 193 LEU A N 1
ATOM 1355 C CA . LEU A 1 169 ? 31.516 5.602 -2.787 1.00 16.82 193 LEU A CA 1
ATOM 1356 C C . LEU A 1 169 ? 32.040 4.843 -1.593 1.00 18.05 193 LEU A C 1
ATOM 1357 O O . LEU A 1 169 ? 31.744 5.229 -0.463 1.00 20.58 193 LEU A O 1
ATOM 1362 N N . MET A 1 170 ? 32.808 3.783 -1.825 1.00 17.58 194 MET A N 1
ATOM 1363 C CA . MET A 1 170 ? 33.490 3.034 -0.773 1.00 21.43 194 MET A CA 1
ATOM 1364 C C . MET A 1 170 ? 34.857 3.620 -0.337 1.00 20.60 194 MET A C 1
ATOM 1365 O O . MET A 1 170 ? 35.565 3.036 0.496 1.00 25.53 194 MET A O 1
ATOM 1370 N N . ASP A 1 171 ? 35.231 4.779 -0.890 1.00 19.03 195 ASP A N 1
ATOM 1371 C CA . ASP A 1 171 ? 36.486 5.452 -0.537 1.00 23.01 195 ASP A CA 1
ATOM 1372 C C . ASP A 1 171 ? 36.281 6.230 0.743 1.00 19.23 195 ASP A C 1
ATOM 1373 O O . ASP A 1 171 ? 35.549 7.227 0.783 1.00 20.98 195 ASP A O 1
ATOM 1378 N N . LYS A 1 172 ? 36.929 5.762 1.807 1.00 18.28 196 LYS A N 1
ATOM 1379 C CA . LYS A 1 172 ? 36.788 6.383 3.124 1.00 17.15 196 LYS A CA 1
ATOM 1380 C C . LYS A 1 172 ? 37.051 7.875 3.109 1.00 19.61 196 LYS A C 1
ATOM 1381 O O . LYS A 1 172 ? 36.455 8.620 3.887 1.00 20.44 196 LYS A O 1
ATOM 1387 N N . ASN A 1 173 ? 37.900 8.344 2.195 1.00 20.30 197 ASN A N 1
ATOM 1388 C CA . ASN A 1 173 ? 38.265 9.743 2.194 1.00 27.49 197 ASN A CA 1
ATOM 1389 C C . ASN A 1 173 ? 37.101 10.662 1.832 1.00 30.42 197 ASN A C 1
ATOM 1390 O O . ASN A 1 173 ? 37.128 11.830 2.189 1.00 30.19 197 ASN A O 1
ATOM 1395 N N . LEU A 1 174 ? 36.086 10.141 1.137 1.00 24.42 198 LEU A N 1
ATOM 1396 C CA . LEU A 1 174 ? 34.921 10.956 0.773 1.00 25.34 198 LEU A CA 1
ATOM 1397 C C . LEU A 1 174 ? 34.132 11.386 1.996 1.00 23.84 198 LEU A C 1
ATOM 1398 O O . LEU A 1 174 ? 33.335 12.324 1.934 1.00 27.36 198 LEU A O 1
ATOM 1403 N N . TYR A 1 175 ? 34.340 10.681 3.111 1.00 20.10 199 TYR A N 1
ATOM 1404 C CA . TYR A 1 175 ? 33.576 10.893 4.333 1.00 20.09 199 TYR A CA 1
ATOM 1405 C C . TYR A 1 175 ? 34.442 11.397 5.490 1.00 24.88 199 TYR A C 1
ATOM 1406 O O . TYR A 1 175 ? 33.994 11.429 6.623 1.00 28.65 199 TYR A O 1
ATOM 1415 N N . GLY A 1 176 ? 35.673 11.758 5.193 1.00 23.84 200 GLY A N 1
ATOM 1416 C CA . GLY A 1 176 ? 36.546 12.362 6.187 1.00 33.54 200 GLY A CA 1
ATOM 1417 C C . GLY A 1 176 ? 37.431 11.386 6.949 1.00 36.44 200 GLY A C 1
ATOM 1418 O O . GLY A 1 176 ? 38.189 11.799 7.848 1.00 31.36 200 GLY A O 1
ATOM 1419 N N . TYR A 1 177 ? 37.362 10.101 6.597 1.00 22.78 201 TYR A N 1
ATOM 1420 C CA . TYR A 1 177 ? 38.124 9.072 7.321 1.00 20.47 201 TYR A CA 1
ATOM 1421 C C . TYR A 1 177 ? 39.528 8.917 6.771 1.00 27.08 201 TYR A C 1
ATOM 1422 O O . TYR A 1 177 ? 39.760 8.953 5.550 1.00 25.65 201 TYR A O 1
ATOM 1431 N N . THR A 1 178 ? 40.473 8.736 7.684 1.00 18.00 202 THR A N 1
ATOM 1432 C CA . THR A 1 178 ? 41.841 8.402 7.336 1.00 19.41 202 THR A CA 1
ATOM 1433 C C . THR A 1 178 ? 42.309 7.012 7.815 1.00 22.08 202 THR A C 1
ATOM 1434 O O . THR A 1 178 ? 43.469 6.659 7.644 1.00 24.64 202 THR A O 1
ATOM 1438 N N . ASP A 1 179 ? 41.411 6.229 8.398 1.00 20.18 203 ASP A N 1
ATOM 1439 C CA . ASP A 1 179 ? 41.725 4.866 8.779 1.00 18.60 203 ASP A CA 1
ATOM 1440 C C . ASP A 1 179 ? 40.620 3.930 8.338 1.00 18.43 203 ASP A C 1
ATOM 1441 O O . ASP A 1 179 ? 39.448 4.142 8.661 1.00 19.16 203 ASP A O 1
ATOM 1446 N N . GLU A 1 180 ? 40.995 2.896 7.590 1.00 18.58 204 GLU A N 1
ATOM 1447 C CA . GLU A 1 180 ? 40.024 1.941 7.053 1.00 25.30 204 GLU A CA 1
ATOM 1448 C C . GLU A 1 180 ? 39.231 1.195 8.121 1.00 26.18 204 GLU A C 1
ATOM 1449 O O . GLU A 1 180 ? 38.045 0.970 7.947 1.00 21.14 204 GLU A O 1
ATOM 1455 N N . GLU A 1 181 ? 39.847 0.818 9.240 1.00 22.13 205 GLU A N 1
ATOM 1456 C CA . GLU A 1 181 ? 39.099 0.093 10.256 1.00 21.80 205 GLU A CA 1
ATOM 1457 C C . GLU A 1 181 ? 38.038 0.976 10.895 1.00 19.29 205 GLU A C 1
ATOM 1458 O O . GLU A 1 181 ? 36.934 0.504 11.213 1.00 20.60 205 GLU A O 1
ATOM 1464 N N . ILE A 1 182 ? 38.377 2.244 11.124 1.00 17.79 206 ILE A N 1
ATOM 1465 C CA . ILE A 1 182 ? 37.405 3.193 11.666 1.00 19.88 206 ILE A CA 1
ATOM 1466 C C . ILE A 1 182 ? 36.243 3.383 10.673 1.00 17.02 206 ILE A C 1
ATOM 1467 O O . ILE A 1 182 ? 35.076 3.337 11.056 1.00 18.63 206 ILE A O 1
ATOM 1472 N N . PHE A 1 183 ? 36.571 3.540 9.391 1.00 15.13 207 PHE A N 1
ATOM 1473 C CA . PHE A 1 183 ? 35.526 3.651 8.381 1.00 17.47 207 PHE A CA 1
ATOM 1474 C C . PHE A 1 183 ? 34.610 2.427 8.384 1.00 16.89 207 PHE A C 1
ATOM 1475 O O . PHE A 1 183 ? 33.399 2.560 8.269 1.00 16.93 207 PHE A O 1
ATOM 1483 N N . LYS A 1 184 ? 35.176 1.235 8.545 1.00 20.55 208 LYS A N 1
ATOM 1484 C CA . LYS A 1 184 ? 34.381 0.024 8.493 1.00 26.21 208 LYS A CA 1
ATOM 1485 C C . LYS A 1 184 ? 33.421 -0.082 9.680 1.00 20.80 208 LYS A C 1
ATOM 1486 O O . LYS A 1 184 ? 32.420 -0.794 9.614 1.00 21.29 208 LYS A O 1
ATOM 1492 N N . ALA A 1 185 ? 33.706 0.652 10.755 1.00 18.76 209 ALA A N 1
ATOM 1493 C CA . ALA A 1 185 ? 32.787 0.700 11.888 1.00 22.04 209 ALA A CA 1
ATOM 1494 C C . ALA A 1 185 ? 31.675 1.790 11.784 1.00 16.91 209 ALA A C 1
ATOM 1495 O O . ALA A 1 185 ? 30.815 1.914 12.659 1.00 19.25 209 ALA A O 1
ATOM 1497 N N . SER A 1 186 ? 31.711 2.586 10.727 1.00 15.67 210 SER A N 1
ATOM 1498 C CA . SER A 1 186 ? 30.818 3.727 10.566 1.00 17.28 210 SER A CA 1
ATOM 1499 C C . SER A 1 186 ? 29.433 3.328 10.068 1.00 18.93 210 SER A C 1
ATOM 1500 O O . SER A 1 186 ? 29.260 2.273 9.440 1.00 17.03 210 SER A O 1
ATOM 1503 N N . ALA A 1 187 ? 28.450 4.173 10.390 1.00 18.15 211 ALA A N 1
ATOM 1504 C CA . ALA A 1 187 ? 27.092 4.077 9.858 1.00 15.04 211 ALA A CA 1
ATOM 1505 C C . ALA A 1 187 ? 27.123 4.104 8.323 1.00 16.78 211 ALA A C 1
ATOM 1506 O O . ALA A 1 187 ? 26.416 3.357 7.669 1.00 20.08 211 ALA A O 1
ATOM 1508 N N . GLU A 1 188 ? 28.007 4.921 7.763 1.00 16.29 212 GLU A N 1
ATOM 1509 C CA . GLU A 1 188 ? 28.108 5.005 6.298 1.00 13.74 212 GLU A CA 1
ATOM 1510 C C . GLU A 1 188 ? 28.475 3.653 5.695 1.00 19.60 212 GLU A C 1
ATOM 1511 O O . GLU A 1 188 ? 27.869 3.191 4.723 1.00 16.96 212 GLU A O 1
ATOM 1517 N N . TYR A 1 189 ? 29.529 3.053 6.230 1.00 15.79 213 TYR A N 1
ATOM 1518 C CA . TYR A 1 189 ? 29.953 1.738 5.768 1.00 18.11 213 TYR A CA 1
ATOM 1519 C C . TYR A 1 189 ? 28.847 0.699 5.912 1.00 20.84 213 TYR A C 1
ATOM 1520 O O . TYR A 1 189 ? 28.676 -0.170 5.059 1.00 18.34 213 TYR A O 1
ATOM 1529 N N . LYS A 1 190 ? 28.092 0.769 6.995 1.00 19.85 214 LYS A N 1
ATOM 1530 C CA . LYS A 1 190 ? 27.038 -0.211 7.185 1.00 23.89 214 LYS A CA 1
ATOM 1531 C C . LYS A 1 190 ? 26.019 -0.152 6.031 1.00 20.34 214 LYS A C 1
ATOM 1532 O O . LYS A 1 190 ? 25.438 -1.180 5.674 1.00 23.84 214 LYS A O 1
ATOM 1538 N N . ILE A 1 191 ? 25.794 1.030 5.463 1.00 14.07 215 ILE A N 1
ATOM 1539 C CA . ILE A 1 191 ? 24.922 1.143 4.294 1.00 17.65 215 ILE A CA 1
ATOM 1540 C C . ILE A 1 191 ? 25.687 0.641 3.081 1.00 21.51 215 ILE A C 1
ATOM 1541 O O . ILE A 1 191 ? 25.169 -0.155 2.269 1.00 17.75 215 ILE A O 1
ATOM 1546 N N . LEU A 1 192 ? 26.922 1.115 2.932 1.00 18.02 216 LEU A N 1
ATOM 1547 C CA . LEU A 1 192 ? 27.658 0.849 1.690 1.00 18.44 216 LEU A CA 1
ATOM 1548 C C . LEU A 1 192 ? 27.947 -0.631 1.480 1.00 17.52 216 LEU A C 1
ATOM 1549 O O . LEU A 1 192 ? 27.996 -1.108 0.316 1.00 19.47 216 LEU A O 1
ATOM 1554 N N . GLU A 1 193 ? 28.192 -1.349 2.567 1.00 18.29 217 GLU A N 1
ATOM 1555 C CA . GLU A 1 193 ? 28.490 -2.792 2.480 1.00 21.23 217 GLU A CA 1
ATOM 1556 C C . GLU A 1 193 ? 27.299 -3.626 1.970 1.00 26.69 217 GLU A C 1
ATOM 1557 O O . GLU A 1 193 ? 27.495 -4.762 1.545 1.00 27.16 217 GLU A O 1
ATOM 1563 N N . LYS A 1 194 ? 26.099 -3.058 1.963 1.00 21.64 218 LYS A N 1
ATOM 1564 C CA . LYS A 1 194 ? 24.920 -3.750 1.424 1.00 25.89 218 LYS A CA 1
ATOM 1565 C C . LYS A 1 194 ? 24.704 -3.441 -0.064 1.00 22.69 218 LYS A C 1
ATOM 1566 O O . LYS A 1 194 ? 23.771 -3.983 -0.689 1.00 23.87 218 LYS A O 1
ATOM 1572 N N . MET A 1 195 ? 25.564 -2.604 -0.655 1.00 20.77 219 MET A N 1
ATOM 1573 C CA . MET A 1 195 ? 25.320 -2.105 -1.992 1.00 20.95 219 MET A CA 1
ATOM 1574 C C . MET A 1 195 ? 26.013 -2.989 -3.025 1.00 23.11 219 MET A C 1
ATOM 1575 O O . MET A 1 195 ? 27.048 -3.578 -2.742 1.00 22.16 219 MET A O 1
ATOM 1580 N N . PRO A 1 196 ? 25.458 -3.047 -4.238 1.00 23.34 220 PRO A N 1
ATOM 1581 C CA . PRO A 1 196 ? 26.167 -3.717 -5.321 1.00 27.94 220 PRO A CA 1
ATOM 1582 C C . PRO A 1 196 ? 27.526 -3.074 -5.586 1.00 23.89 220 PRO A C 1
ATOM 1583 O O . PRO A 1 196 ? 27.717 -1.906 -5.256 1.00 23.68 220 PRO A O 1
ATOM 1587 N N . GLN A 1 197 ? 28.440 -3.839 -6.173 1.00 24.80 221 GLN A N 1
ATOM 1588 C CA . GLN A 1 197 ? 29.771 -3.358 -6.520 1.00 19.67 221 GLN A CA 1
ATOM 1589 C C . GLN A 1 197 ? 30.025 -3.570 -7.991 1.00 26.76 221 GLN A C 1
ATOM 1590 O O . GLN A 1 197 ? 29.428 -4.451 -8.630 1.00 26.24 221 GLN A O 1
ATOM 1596 N N . THR A 1 198 ? 30.890 -2.724 -8.519 1.00 22.56 222 THR A N 1
ATOM 1597 C CA . THR A 1 198 ? 31.220 -2.729 -9.948 1.00 25.28 222 THR A CA 1
ATOM 1598 C C . THR A 1 198 ? 32.694 -3.058 -10.012 1.00 33.01 222 THR A C 1
ATOM 1599 O O . THR A 1 198 ? 33.469 -2.559 -9.197 1.00 24.42 222 THR A O 1
ATOM 1603 N N . THR A 1 199 ? 33.092 -3.909 -10.960 1.00 26.96 223 THR A N 1
ATOM 1604 C CA . THR A 1 199 ? 34.499 -4.257 -11.111 1.00 30.23 223 THR A CA 1
ATOM 1605 C C . THR A 1 199 ? 35.140 -3.418 -12.200 1.00 31.04 223 THR A C 1
ATOM 1606 O O . THR A 1 199 ? 34.608 -3.311 -13.299 1.00 31.33 223 THR A O 1
ATOM 1610 N N . ILE A 1 200 ? 36.276 -2.823 -11.869 1.00 25.44 224 ILE A N 1
ATOM 1611 C CA . ILE A 1 200 ? 37.046 -2.024 -12.800 1.00 27.15 224 ILE A CA 1
ATOM 1612 C C . ILE A 1 200 ? 38.488 -2.526 -12.794 1.00 28.13 224 ILE A C 1
ATOM 1613 O O . ILE A 1 200 ? 38.910 -3.225 -11.886 1.00 29.04 224 ILE A O 1
ATOM 1618 N N . GLN A 1 201 ? 39.248 -2.205 -13.830 1.00 33.90 225 GLN A N 1
ATOM 1619 C CA . GLN A 1 201 ? 40.644 -2.631 -13.848 1.00 32.45 225 GLN A CA 1
ATOM 1620 C C . GLN A 1 201 ? 41.514 -1.422 -13.599 1.00 32.82 225 GLN A C 1
ATOM 1621 O O . GLN A 1 201 ? 41.287 -0.352 -14.157 1.00 47.56 225 GLN A O 1
ATOM 1627 N N . VAL A 1 202 ? 42.482 -1.579 -12.713 1.00 37.44 226 VAL A N 1
ATOM 1628 C CA . VAL A 1 202 ? 43.436 -0.518 -12.462 1.00 44.08 226 VAL A CA 1
ATOM 1629 C C . VAL A 1 202 ? 44.837 -1.102 -12.531 1.00 48.91 226 VAL A C 1
ATOM 1630 O O . VAL A 1 202 ? 45.187 -1.994 -11.749 1.00 46.04 226 VAL A O 1
ATOM 1634 N N . ASP A 1 203 ? 45.628 -0.604 -13.477 1.00 50.51 227 ASP A N 1
ATOM 1635 C CA . ASP A 1 203 ? 47.026 -0.987 -13.570 1.00 45.33 227 ASP A CA 1
ATOM 1636 C C . ASP A 1 203 ? 47.125 -2.501 -13.745 1.00 43.68 227 ASP A C 1
ATOM 1637 O O . ASP A 1 203 ? 48.082 -3.125 -13.282 1.00 45.37 227 ASP A O 1
ATOM 1642 N N . GLY A 1 204 ? 46.118 -3.086 -14.398 1.00 38.80 228 GLY A N 1
ATOM 1643 C CA . GLY A 1 204 ? 46.075 -4.514 -14.659 1.00 31.17 228 GLY A CA 1
ATOM 1644 C C . GLY A 1 204 ? 45.572 -5.402 -13.547 1.00 45.97 228 GLY A C 1
ATOM 1645 O O . GLY A 1 204 ? 45.655 -6.623 -13.659 1.00 43.86 228 GLY A O 1
ATOM 1646 N N . SER A 1 205 ? 45.066 -4.796 -12.470 1.00 36.62 229 SER A N 1
ATOM 1647 C CA . SER A 1 205 ? 44.463 -5.534 -11.367 1.00 40.76 229 SER A CA 1
ATOM 1648 C C . SER A 1 205 ? 42.998 -5.144 -11.278 1.00 31.13 229 SER A C 1
ATOM 1649 O O . SER A 1 205 ? 42.629 -4.018 -11.630 1.00 34.12 229 SER A O 1
ATOM 1652 N N . GLU A 1 206 ? 42.175 -6.069 -10.796 1.00 33.84 230 GLU A N 1
ATOM 1653 C CA . GLU A 1 206 ? 40.768 -5.791 -10.563 1.00 41.22 230 GLU A CA 1
ATOM 1654 C C . GLU A 1 206 ? 40.620 -4.972 -9.281 1.00 33.21 230 GLU A C 1
ATOM 1655 O O . GLU A 1 206 ? 41.337 -5.186 -8.303 1.00 31.21 230 GLU A O 1
ATOM 1657 N N . LYS A 1 207 ? 39.704 -4.014 -9.321 1.00 33.56 231 LYS A N 1
ATOM 1658 C CA . LYS A 1 207 ? 39.387 -3.175 -8.171 1.00 33.63 231 LYS A CA 1
ATOM 1659 C C . LYS A 1 207 ? 37.864 -3.164 -8.065 1.00 32.13 231 LYS A C 1
ATOM 1660 O O . LYS A 1 207 ? 37.178 -3.086 -9.080 1.00 33.24 231 LYS A O 1
ATOM 1666 N N . LYS A 1 208 ? 37.333 -3.281 -6.850 1.00 26.92 232 LYS A N 1
ATOM 1667 C CA . LYS A 1 208 ? 35.889 -3.153 -6.642 1.00 30.66 232 LYS A CA 1
ATOM 1668 C C . LYS A 1 208 ? 35.511 -1.756 -6.154 1.00 27.88 232 LYS A C 1
ATOM 1669 O O . LYS A 1 208 ? 36.197 -1.188 -5.294 1.00 30.70 232 LYS A O 1
ATOM 1675 N N . ILE A 1 209 ? 34.449 -1.196 -6.729 1.00 22.28 233 ILE A N 1
ATOM 1676 C CA . ILE A 1 209 ? 33.920 0.088 -6.253 1.00 23.54 233 ILE A CA 1
ATOM 1677 C C . ILE A 1 209 ? 32.430 -0.015 -6.020 1.00 22.59 233 ILE A C 1
ATOM 1678 O O . ILE A 1 209 ? 31.747 -0.915 -6.540 1.00 22.33 233 ILE A O 1
ATOM 1683 N N . VAL A 1 210 ? 31.905 0.901 -5.225 1.00 18.89 234 VAL A N 1
ATOM 1684 C CA . VAL A 1 210 ? 30.490 1.124 -5.238 1.00 17.08 234 VAL A CA 1
ATOM 1685 C C . VAL A 1 210 ? 30.251 2.378 -6.056 1.00 19.20 234 VAL A C 1
ATOM 1686 O O . VAL A 1 210 ? 30.588 3.491 -5.654 1.00 19.38 234 VAL A O 1
ATOM 1690 N N . SER A 1 211 ? 29.733 2.196 -7.266 1.00 20.16 235 SER A N 1
ATOM 1691 C CA . SER A 1 211 ? 29.487 3.324 -8.147 1.00 20.23 235 SER A CA 1
ATOM 1692 C C . SER A 1 211 ? 28.269 4.113 -7.711 1.00 22.41 235 SER A C 1
ATOM 1693 O O . SER A 1 211 ? 27.455 3.619 -6.960 1.00 18.60 235 SER A O 1
ATOM 1696 N N . ILE A 1 212 ? 28.125 5.325 -8.225 1.00 19.11 236 ILE A N 1
ATOM 1697 C CA . ILE A 1 212 ? 26.947 6.126 -7.959 1.00 21.48 236 ILE A CA 1
ATOM 1698 C C . ILE A 1 212 ? 25.685 5.372 -8.415 1.00 22.23 236 ILE A C 1
ATOM 1699 O O . ILE A 1 212 ? 24.678 5.321 -7.704 1.00 21.18 236 ILE A O 1
ATOM 1704 N N . LYS A 1 213 ? 25.766 4.716 -9.569 1.00 20.44 237 LYS A N 1
ATOM 1705 C CA . LYS A 1 213 ? 24.667 3.921 -10.096 1.00 21.51 237 LYS A CA 1
ATOM 1706 C C . LYS A 1 213 ? 24.331 2.725 -9.201 1.00 23.55 237 LYS A C 1
ATOM 1707 O O . LYS A 1 213 ? 23.144 2.428 -8.963 1.00 26.25 237 LYS A O 1
ATOM 1713 N N . ASP A 1 214 ? 25.363 2.077 -8.655 1.00 21.88 238 ASP A N 1
ATOM 1714 C CA . ASP A 1 214 ? 25.189 0.974 -7.707 1.00 24.32 238 ASP A CA 1
ATOM 1715 C C . ASP A 1 214 ? 24.361 1.448 -6.516 1.00 24.16 238 ASP A C 1
ATOM 1716 O O . ASP A 1 214 ? 23.375 0.828 -6.133 1.00 22.32 238 ASP A O 1
ATOM 1721 N N . PHE A 1 215 ? 24.748 2.576 -5.941 1.00 20.20 239 PHE A N 1
ATOM 1722 C CA . PHE A 1 215 ? 24.051 3.074 -4.771 1.00 16.32 239 PHE A CA 1
ATOM 1723 C C . PHE A 1 215 ? 22.633 3.516 -5.100 1.00 25.18 239 PHE A C 1
ATOM 1724 O O . PHE A 1 215 ? 21.683 3.116 -4.421 1.00 23.89 239 PHE A O 1
ATOM 1732 N N . LEU A 1 216 ? 22.480 4.306 -6.161 1.00 18.84 240 LEU A N 1
ATOM 1733 C CA . LEU A 1 216 ? 21.178 4.933 -6.472 1.00 23.28 240 LEU A CA 1
ATOM 1734 C C . LEU A 1 216 ? 20.142 3.904 -6.882 1.00 25.39 240 LEU A C 1
ATOM 1735 O O . LEU A 1 216 ? 18.953 4.101 -6.638 1.00 27.46 240 LEU A O 1
ATOM 1740 N N . GLY A 1 217 ? 20.591 2.810 -7.476 1.00 25.74 241 GLY A N 1
ATOM 1741 C CA . GLY A 1 217 ? 19.688 1.805 -7.998 1.00 27.68 241 GLY A CA 1
ATOM 1742 C C . GLY A 1 217 ? 19.338 0.733 -6.987 1.00 35.30 241 GLY A C 1
ATOM 1743 O O . GLY A 1 217 ? 18.560 -0.178 -7.267 1.00 26.23 241 GLY A O 1
ATOM 1744 N N . SER A 1 218 ? 19.919 0.833 -5.797 1.00 24.28 242 SER A N 1
ATOM 1745 C CA . SER A 1 218 ? 19.722 -0.190 -4.805 1.00 24.04 242 SER A CA 1
ATOM 1746 C C . SER A 1 218 ? 18.439 0.007 -4.008 1.00 25.12 242 SER A C 1
ATOM 1747 O O . SER A 1 218 ? 18.062 1.127 -3.647 1.00 25.21 242 SER A O 1
ATOM 1750 N N . GLU A 1 219 ? 17.820 -1.114 -3.693 1.00 27.55 243 GLU A N 1
ATOM 1751 C CA . GLU A 1 219 ? 16.554 -1.138 -2.975 1.00 36.56 243 GLU A CA 1
ATOM 1752 C C . GLU A 1 219 ? 16.865 -1.086 -1.475 1.00 34.45 243 GLU A C 1
ATOM 1753 O O . GLU A 1 219 ? 16.025 -0.711 -0.650 1.00 36.27 243 GLU A O 1
ATOM 1759 N N . ASN A 1 220 ? 18.093 -1.451 -1.124 1.00 32.40 244 ASN A N 1
ATOM 1760 C CA . ASN A 1 220 ? 18.485 -1.599 0.278 1.00 40.62 244 ASN A CA 1
ATOM 1761 C C . ASN A 1 220 ? 18.870 -0.296 0.972 1.00 32.95 244 ASN A C 1
ATOM 1762 O O . ASN A 1 220 ? 19.954 -0.186 1.539 1.00 43.32 244 ASN A O 1
ATOM 1767 N N . LYS A 1 221 ? 17.976 0.679 0.930 1.00 35.55 245 LYS A N 1
ATOM 1768 C CA . LYS A 1 221 ? 18.168 1.939 1.633 1.00 37.10 245 LYS A CA 1
ATOM 1769 C C . LYS A 1 221 ? 16.803 2.584 1.873 1.00 40.05 245 LYS A C 1
ATOM 1770 O O . LYS A 1 221 ? 15.797 2.174 1.288 1.00 35.04 245 LYS A O 1
ATOM 1776 N N . ARG A 1 222 ? 16.765 3.582 2.745 1.00 34.98 246 ARG A N 1
ATOM 1777 C CA . ARG A 1 222 ? 15.499 4.189 3.158 1.00 37.36 246 ARG A CA 1
ATOM 1778 C C . ARG A 1 222 ? 14.768 4.900 2.019 1.00 39.49 246 ARG A C 1
ATOM 1779 O O . ARG A 1 222 ? 13.539 4.970 2.020 1.00 39.70 246 ARG A O 1
ATOM 1787 N N . THR A 1 223 ? 15.516 5.426 1.050 1.00 28.15 247 THR A N 1
ATOM 1788 C CA . THR A 1 223 ? 14.912 6.178 -0.060 1.00 32.62 247 THR A CA 1
ATOM 1789 C C . THR A 1 223 ? 14.506 5.290 -1.234 1.00 35.47 247 THR A C 1
ATOM 1790 O O . THR A 1 223 ? 13.811 5.733 -2.150 1.00 36.72 247 THR A O 1
ATOM 1794 N N . GLY A 1 224 ? 14.959 4.048 -1.229 1.00 29.96 248 GLY A N 1
ATOM 1795 C CA . GLY A 1 224 ? 14.545 3.118 -2.264 1.00 39.93 248 GLY A CA 1
ATOM 1796 C C . GLY A 1 224 ? 15.250 3.387 -3.578 1.00 43.36 248 GLY A C 1
ATOM 1797 O O . GLY A 1 224 ? 16.117 4.261 -3.665 1.00 37.02 248 GLY A O 1
ATOM 1798 N N . ALA A 1 225 ? 14.860 2.655 -4.615 1.00 31.34 249 ALA A N 1
ATOM 1799 C CA . ALA A 1 225 ? 15.646 2.620 -5.852 1.00 32.19 249 ALA A CA 1
ATOM 1800 C C . ALA A 1 225 ? 15.270 3.708 -6.855 1.00 38.91 249 ALA A C 1
ATOM 1801 O O . ALA A 1 225 ? 14.103 4.110 -6.950 1.00 36.17 249 ALA A O 1
ATOM 1803 N N . LEU A 1 226 ? 16.270 4.177 -7.607 1.00 30.13 250 LEU A N 1
ATOM 1804 C CA . LEU A 1 226 ? 16.028 4.945 -8.823 1.00 39.21 250 LEU A CA 1
ATOM 1805 C C . LEU A 1 226 ? 16.218 4.019 -10.022 1.00 38.87 250 LEU A C 1
ATOM 1806 O O . LEU A 1 226 ? 17.191 3.259 -10.068 1.00 34.08 250 LEU A O 1
ATOM 1811 N N . GLY A 1 227 ? 15.276 4.068 -10.973 1.00 37.69 251 GLY A N 1
ATOM 1812 C CA . GLY A 1 227 ? 15.323 3.224 -12.156 1.00 41.32 251 GLY A CA 1
ATOM 1813 C C . GLY A 1 227 ? 15.632 4.010 -13.419 1.00 40.42 251 GLY A C 1
ATOM 1814 O O . GLY A 1 227 ? 15.679 5.244 -13.399 1.00 40.95 251 GLY A O 1
ATOM 1815 N N . ASN A 1 228 ? 15.832 3.291 -14.521 1.00 38.86 252 ASN A N 1
ATOM 1816 C CA . ASN A 1 228 ? 16.113 3.915 -15.813 1.00 55.38 252 ASN A CA 1
ATOM 1817 C C . ASN A 1 228 ? 17.415 4.718 -15.780 1.00 37.61 252 ASN A C 1
ATOM 1818 O O . ASN A 1 228 ? 17.536 5.750 -16.430 1.00 42.01 252 ASN A O 1
ATOM 1823 N N . LEU A 1 229 ? 18.395 4.243 -15.013 1.00 45.73 253 LEU A N 1
ATOM 1824 C CA . LEU A 1 229 ? 19.656 4.967 -14.878 1.00 32.93 253 LEU A CA 1
ATOM 1825 C C . LEU A 1 229 ? 20.592 4.665 -16.023 1.00 32.59 253 LEU A C 1
ATOM 1826 O O . LEU A 1 229 ? 20.788 3.503 -16.391 1.00 36.52 253 LEU A O 1
ATOM 1831 N N . LYS A 1 230 ? 21.206 5.726 -16.539 1.00 33.70 254 LYS A N 1
ATOM 1832 C CA . LYS A 1 230 ? 22.183 5.639 -17.618 1.00 37.18 254 LYS A CA 1
ATOM 1833 C C . LYS A 1 230 ? 23.588 5.655 -17.015 1.00 28.09 254 LYS A C 1
ATOM 1834 O O . LYS A 1 230 ? 23.773 5.963 -15.826 1.00 29.32 254 LYS A O 1
ATOM 1840 N N . ASN A 1 231 ? 24.586 5.362 -17.832 1.00 26.01 255 ASN A N 1
ATOM 1841 C CA . ASN A 1 231 ? 25.958 5.316 -17.336 1.00 21.62 255 ASN A CA 1
ATOM 1842 C C . ASN A 1 231 ? 26.610 6.684 -17.222 1.00 27.71 255 ASN A C 1
ATOM 1843 O O . ASN A 1 231 ? 27.603 6.851 -16.510 1.00 26.81 255 ASN A O 1
ATOM 1848 N N . SER A 1 232 ? 26.068 7.664 -17.930 1.00 28.65 256 SER A N 1
ATOM 1849 C CA . SER A 1 232 ? 26.625 9.001 -17.878 1.00 31.63 256 SER A CA 1
ATOM 1850 C C . SER A 1 232 ? 25.543 10.002 -18.191 1.00 28.18 256 SER A C 1
ATOM 1851 O O . SER A 1 232 ? 24.527 9.665 -18.804 1.00 32.79 256 SER A O 1
ATOM 1854 N N . TYR A 1 233 ? 25.765 11.230 -17.738 1.00 27.04 257 TYR A N 1
ATOM 1855 C CA . TYR A 1 233 ? 24.824 12.332 -17.894 1.00 26.46 257 TYR A CA 1
ATOM 1856 C C . TYR A 1 233 ? 25.599 13.594 -18.267 1.00 27.24 257 TYR A C 1
ATOM 1857 O O . TYR A 1 233 ? 26.517 13.990 -17.553 1.00 28.79 257 TYR A O 1
ATOM 1866 N N . SER A 1 234 ? 25.236 14.213 -19.392 1.00 27.90 258 SER A N 1
ATOM 1867 C CA . SER A 1 234 ? 25.875 15.463 -19.823 1.00 23.71 258 SER A CA 1
ATOM 1868 C C . SER A 1 234 ? 25.012 16.676 -19.544 1.00 26.63 258 SER A C 1
ATOM 1869 O O . SER A 1 234 ? 23.778 16.616 -19.642 1.00 31.77 258 SER A O 1
ATOM 1872 N N . TYR A 1 235 ? 25.673 17.789 -19.229 1.00 27.47 259 TYR A N 1
ATOM 1873 C CA . TYR A 1 235 ? 24.993 18.999 -18.829 1.00 29.66 259 TYR A CA 1
ATOM 1874 C C . TYR A 1 235 ? 25.277 20.170 -19.763 1.00 26.27 259 TYR A C 1
ATOM 1875 O O . TYR A 1 235 ? 25.193 21.311 -19.345 1.00 30.44 259 TYR A O 1
ATOM 1884 N N . ASN A 1 236 ? 25.582 19.878 -21.022 1.00 31.45 260 ASN A N 1
ATOM 1885 C CA . ASN A 1 236 ? 25.744 20.920 -22.031 1.00 35.05 260 ASN A CA 1
ATOM 1886 C C . ASN A 1 236 ? 24.437 21.152 -22.792 1.00 42.92 260 ASN A C 1
ATOM 1887 O O . ASN A 1 236 ? 24.402 21.892 -23.782 1.00 42.78 260 ASN A O 1
ATOM 1892 N N . LEU A 1 256 ? 17.531 13.124 -13.585 1.00 42.81 280 LEU A N 1
ATOM 1893 C CA . LEU A 1 256 ? 18.391 12.493 -12.589 1.00 40.94 280 LEU A CA 1
ATOM 1894 C C . LEU A 1 256 ? 18.783 13.460 -11.493 1.00 36.27 280 LEU A C 1
ATOM 1895 O O . LEU A 1 256 ? 18.527 13.210 -10.316 1.00 36.01 280 LEU A O 1
ATOM 1900 N N . ASN A 1 257 ? 19.428 14.558 -11.859 1.00 32.55 281 ASN A N 1
ATOM 1901 C CA . ASN A 1 257 ? 19.836 15.511 -10.851 1.00 34.19 281 ASN A CA 1
ATOM 1902 C C . ASN A 1 257 ? 18.598 16.003 -10.097 1.00 36.58 281 ASN A C 1
ATOM 1903 O O . ASN A 1 257 ? 18.679 16.327 -8.904 1.00 34.45 281 ASN A O 1
ATOM 1908 N N . ASP A 1 258 ? 17.449 16.016 -10.782 1.00 33.35 282 ASP A N 1
ATOM 1909 C CA . ASP A 1 258 ? 16.187 16.385 -10.127 1.00 41.07 282 ASP A CA 1
ATOM 1910 C C . ASP A 1 258 ? 15.700 15.264 -9.208 1.00 33.31 282 ASP A C 1
ATOM 1911 O O . ASP A 1 258 ? 15.238 15.534 -8.094 1.00 38.65 282 ASP A O 1
ATOM 1916 N N . LEU A 1 259 ? 15.786 14.022 -9.673 1.00 32.30 283 LEU A N 1
ATOM 1917 C CA . LEU A 1 259 ? 15.367 12.880 -8.859 1.00 35.43 283 LEU A CA 1
ATOM 1918 C C . LEU A 1 259 ? 16.228 12.769 -7.598 1.00 40.57 283 LEU A C 1
ATOM 1919 O O . LEU A 1 259 ? 15.717 12.508 -6.505 1.00 37.73 283 LEU A O 1
ATOM 1921 N N . VAL A 1 260 ? 17.530 12.983 -7.746 1.00 30.38 284 VAL A N 1
ATOM 1922 C CA . VAL A 1 260 ? 18.448 12.931 -6.608 1.00 27.05 284 VAL A CA 1
ATOM 1923 C C . VAL A 1 260 ? 18.127 14.040 -5.604 1.00 30.00 284 VAL A C 1
ATOM 1924 O O . VAL A 1 260 ? 18.092 13.808 -4.406 1.00 25.08 284 VAL A O 1
ATOM 1928 N N . SER A 1 261 ? 17.896 15.245 -6.104 1.00 26.11 285 SER A N 1
ATOM 1929 C CA . SER A 1 261 ? 17.493 16.352 -5.254 1.00 28.03 285 SER A CA 1
ATOM 1930 C C . SER A 1 261 ? 16.187 16.039 -4.514 1.00 25.37 285 SER A C 1
ATOM 1931 O O . SER A 1 261 ? 16.042 16.394 -3.364 1.00 30.43 285 SER A O 1
ATOM 1934 N N . GLN A 1 262 ? 15.249 15.365 -5.167 1.00 25.86 286 GLN A N 1
ATOM 1935 C CA . GLN A 1 262 ? 13.975 15.064 -4.519 1.00 32.14 286 GLN A CA 1
ATOM 1936 C C . GLN A 1 262 ? 14.213 14.066 -3.391 1.00 37.64 286 GLN A C 1
ATOM 1937 O O . GLN A 1 262 ? 13.724 14.258 -2.277 1.00 28.77 286 GLN A O 1
ATOM 1943 N N . LYS A 1 263 ? 14.982 13.019 -3.678 1.00 32.20 287 LYS A N 1
ATOM 1944 C CA . LYS A 1 263 ? 15.246 11.975 -2.684 1.00 32.99 287 LYS A CA 1
ATOM 1945 C C . LYS A 1 263 ? 16.027 12.546 -1.511 1.00 31.72 287 LYS A C 1
ATOM 1946 O O . LYS A 1 263 ? 15.785 12.201 -0.338 1.00 29.03 287 LYS A O 1
ATOM 1952 N N . THR A 1 264 ? 16.974 13.417 -1.809 1.00 26.64 288 THR A N 1
ATOM 1953 C CA . THR A 1 264 ? 17.768 14.069 -0.774 1.00 19.72 288 THR A CA 1
ATOM 1954 C C . THR A 1 264 ? 16.884 14.965 0.092 1.00 28.42 288 THR A C 1
ATOM 1955 O O . THR A 1 264 ? 17.039 15.033 1.321 1.00 26.16 288 THR A O 1
ATOM 1959 N N . THR A 1 265 ? 15.945 15.659 -0.533 1.00 23.06 289 THR A N 1
ATOM 1960 C CA . THR A 1 265 ? 15.030 16.471 0.275 1.00 25.79 289 THR A CA 1
ATOM 1961 C C . THR A 1 265 ? 14.125 15.584 1.156 1.00 18.82 289 THR A C 1
ATOM 1962 O O . THR A 1 265 ? 13.878 15.917 2.319 1.00 28.60 289 THR A O 1
ATOM 1966 N N . GLN A 1 266 ? 13.618 14.486 0.602 1.00 24.05 290 GLN A N 1
ATOM 1967 C CA . GLN A 1 266 ? 12.741 13.593 1.371 1.00 26.75 290 GLN A CA 1
ATOM 1968 C C . GLN A 1 266 ? 13.521 13.063 2.553 1.00 29.62 290 GLN A C 1
ATOM 1969 O O . GLN A 1 266 ? 13.045 13.049 3.689 1.00 25.38 290 GLN A O 1
ATOM 1975 N N . LEU A 1 267 ? 14.753 12.668 2.284 1.00 23.64 291 LEU A N 1
ATOM 1976 C CA . LEU A 1 267 ? 15.550 12.008 3.280 1.00 24.58 291 LEU A CA 1
ATOM 1977 C C . LEU A 1 267 ? 15.899 13.009 4.359 1.00 23.62 291 LEU A C 1
ATOM 1978 O O . LEU A 1 267 ? 15.850 12.701 5.545 1.00 26.25 291 LEU A O 1
ATOM 1983 N N . SER A 1 268 ? 16.129 14.254 3.947 1.00 25.64 292 SER A N 1
ATOM 1984 C CA . SER A 1 268 ? 16.497 15.326 4.843 1.00 23.83 292 SER A CA 1
ATOM 1985 C C . SER A 1 268 ? 15.308 15.682 5.773 1.00 21.74 292 SER A C 1
ATOM 1986 O O . SER A 1 268 ? 15.485 16.063 6.929 1.00 26.63 292 SER A O 1
ATOM 1989 N N . ASP A 1 269 ? 14.106 15.568 5.232 1.00 18.94 293 ASP A N 1
ATOM 1990 C CA . ASP A 1 269 ? 12.901 15.803 6.028 1.00 19.74 293 ASP A CA 1
ATOM 1991 C C . ASP A 1 269 ? 12.747 14.732 7.098 1.00 22.33 293 ASP A C 1
ATOM 1992 O O . ASP A 1 269 ? 12.473 15.060 8.255 1.00 26.11 293 ASP A O 1
ATOM 1997 N N . ILE A 1 270 ? 12.883 13.473 6.712 1.00 21.92 294 ILE A N 1
ATOM 1998 C CA . ILE A 1 270 ? 12.696 12.369 7.662 1.00 21.89 294 ILE A CA 1
ATOM 1999 C C . ILE A 1 270 ? 13.739 12.501 8.770 1.00 23.02 294 ILE A C 1
ATOM 2000 O O . ILE A 1 270 ? 13.438 12.378 9.968 1.00 24.26 294 ILE A O 1
ATOM 2005 N N . THR A 1 271 ? 14.964 12.790 8.381 1.00 23.93 295 THR A N 1
ATOM 2006 C CA . THR A 1 271 ? 16.057 12.933 9.337 1.00 25.70 295 THR A CA 1
ATOM 2007 C C . THR A 1 271 ? 15.775 14.075 10.318 1.00 23.46 295 THR A C 1
ATOM 2008 O O . THR A 1 271 ? 15.901 13.919 11.550 1.00 24.49 295 THR A O 1
ATOM 2012 N N . SER A 1 272 ? 15.347 15.223 9.797 1.00 20.38 296 SER A N 1
ATOM 2013 C CA . SER A 1 272 ? 14.969 16.363 10.615 1.00 21.19 296 SER A CA 1
ATOM 2014 C C . SER A 1 272 ? 13.828 16.031 11.608 1.00 21.17 296 SER A C 1
ATOM 2015 O O . SER A 1 272 ? 13.851 16.438 12.790 1.00 21.37 296 SER A O 1
ATOM 2018 N N . ARG A 1 273 ? 12.842 15.291 11.141 1.00 16.80 297 ARG A N 1
ATOM 2019 C CA . ARG A 1 273 ? 11.738 14.875 12.046 1.00 17.66 297 ARG A CA 1
ATOM 2020 C C . ARG A 1 273 ? 12.195 13.857 13.097 1.00 17.94 297 ARG A C 1
ATOM 2021 O O . ARG A 1 273 ? 11.717 13.913 14.254 1.00 18.95 297 ARG A O 1
ATOM 2029 N N . PHE A 1 274 ? 13.083 12.924 12.754 1.00 20.48 298 PHE A N 1
ATOM 2030 C CA . PHE A 1 274 ? 13.618 12.020 13.785 1.00 23.40 298 PHE A CA 1
ATOM 2031 C C . PHE A 1 274 ? 14.372 12.812 14.836 1.00 26.18 298 PHE A C 1
ATOM 2032 O O . PHE A 1 274 ? 14.306 12.537 16.040 1.00 20.90 298 PHE A O 1
ATOM 2040 N N . ASN A 1 275 ? 15.115 13.793 14.367 1.00 25.40 299 ASN A N 1
ATOM 2041 C CA . ASN A 1 275 ? 15.878 14.631 15.236 1.00 23.44 299 ASN A CA 1
ATOM 2042 C C . ASN A 1 275 ? 15.013 15.369 16.241 1.00 22.81 299 ASN A C 1
ATOM 2043 O O . ASN A 1 275 ? 15.265 15.298 17.464 1.00 25.13 299 ASN A O 1
ATOM 2048 N N . SER A 1 276 ? 13.962 16.020 15.739 1.00 24.08 300 SER A N 1
ATOM 2049 C CA A SER A 1 276 ? 12.996 16.728 16.568 0.50 23.96 300 SER A CA 1
ATOM 2050 C CA B SER A 1 276 ? 12.992 16.723 16.557 0.50 23.95 300 SER A CA 1
ATOM 2051 C C . SER A 1 276 ? 12.265 15.766 17.505 1.00 23.53 300 SER A C 1
ATOM 2052 O O . SER A 1 276 ? 11.984 16.107 18.643 1.00 26.60 300 SER A O 1
ATOM 2057 N N . ALA A 1 277 ? 11.955 14.574 17.016 1.00 20.18 301 ALA A N 1
ATOM 2058 C CA . ALA A 1 277 ? 11.320 13.557 17.864 1.00 20.70 301 ALA A CA 1
ATOM 2059 C C . ALA A 1 277 ? 12.184 13.159 19.064 1.00 23.39 301 ALA A C 1
ATOM 2060 O O . ALA A 1 277 ? 11.649 12.800 20.109 1.00 23.12 301 ALA A O 1
ATOM 2062 N N . ILE A 1 278 ? 13.506 13.188 18.925 1.00 18.36 302 ILE A N 1
ATOM 2063 C CA . ILE A 1 278 ? 14.380 12.844 20.031 1.00 21.28 302 ILE A CA 1
ATOM 2064 C C . ILE A 1 278 ? 14.228 13.898 21.135 1.00 21.10 302 ILE A C 1
ATOM 2065 O O . ILE A 1 278 ? 14.124 13.555 22.311 1.00 24.41 302 ILE A O 1
ATOM 2070 N N . GLU A 1 279 ? 14.195 15.170 20.753 1.00 21.98 303 GLU A N 1
ATOM 2071 C CA . GLU A 1 279 ? 14.006 16.229 21.731 1.00 25.91 303 GLU A CA 1
ATOM 2072 C C . GLU A 1 279 ? 12.636 16.123 22.427 1.00 21.78 303 GLU A C 1
ATOM 2073 O O . GLU A 1 279 ? 12.529 16.301 23.648 1.00 22.64 303 GLU A O 1
ATOM 2079 N N . ALA A 1 280 ? 11.603 15.850 21.633 1.00 22.71 304 ALA A N 1
ATOM 2080 C CA . ALA A 1 280 ? 10.244 15.758 22.141 1.00 23.54 304 ALA A CA 1
ATOM 2081 C C . ALA A 1 280 ? 10.090 14.539 23.053 1.00 19.18 304 ALA A C 1
ATOM 2082 O O . ALA A 1 280 ? 9.414 14.617 24.080 1.00 18.68 304 ALA A O 1
ATOM 2084 N N . LEU A 1 281 ? 10.738 13.427 22.702 1.00 20.31 305 LEU A N 1
ATOM 2085 C CA . LEU A 1 281 ? 10.652 12.228 23.537 1.00 23.04 305 LEU A CA 1
ATOM 2086 C C . LEU A 1 281 ? 11.377 12.457 24.856 1.00 23.13 305 LEU A C 1
ATOM 2087 O O . LEU A 1 281 ? 10.901 12.052 25.908 1.00 23.19 305 LEU A O 1
ATOM 2092 N N . ASN A 1 282 ? 12.527 13.117 24.805 1.00 20.73 306 ASN A N 1
ATOM 2093 C CA . ASN A 1 282 ? 13.234 13.469 26.053 1.00 24.83 306 ASN A CA 1
ATOM 2094 C C . ASN A 1 282 ? 12.293 14.216 26.984 1.00 23.04 306 ASN A C 1
ATOM 2095 O O . ASN A 1 282 ? 12.209 13.902 28.173 1.00 24.19 306 ASN A O 1
ATOM 2100 N N . ARG A 1 283 ? 11.599 15.221 26.451 1.00 23.51 307 ARG A N 1
ATOM 2101 C CA . ARG A 1 283 ? 10.669 16.010 27.269 1.00 22.65 307 ARG A CA 1
ATOM 2102 C C . ARG A 1 283 ? 9.493 15.181 27.771 1.00 23.13 307 ARG A C 1
ATOM 2103 O O . ARG A 1 283 ? 9.073 15.305 28.945 1.00 23.38 307 ARG A O 1
ATOM 2111 N N . PHE A 1 284 ? 8.965 14.323 26.902 1.00 21.16 308 PHE A N 1
ATOM 2112 C CA . PHE A 1 284 ? 7.866 13.442 27.303 1.00 22.00 308 PHE A CA 1
ATOM 2113 C C . PHE A 1 284 ? 8.274 12.558 28.468 1.00 18.73 308 PHE A C 1
ATOM 2114 O O . PHE A 1 284 ? 7.483 12.316 29.390 1.00 26.10 308 PHE A O 1
ATOM 2122 N N . ILE A 1 285 ? 9.486 12.023 28.425 1.00 17.13 309 ILE A N 1
ATOM 2123 C CA . ILE A 1 285 ? 9.893 11.079 29.458 1.00 23.63 309 ILE A CA 1
ATOM 2124 C C . ILE A 1 285 ? 9.945 11.813 30.798 1.00 31.19 309 ILE A C 1
ATOM 2125 O O . ILE A 1 285 ? 9.472 11.294 31.815 1.00 26.16 309 ILE A O 1
ATOM 2130 N N . GLN A 1 286 ? 10.457 13.044 30.787 1.00 24.95 310 GLN A N 1
ATOM 2131 C CA . GLN A 1 286 ? 10.417 13.878 31.994 1.00 27.80 310 GLN A CA 1
ATOM 2132 C C . GLN A 1 286 ? 8.977 14.071 32.505 1.00 27.60 310 GLN A C 1
ATOM 2133 O O . GLN A 1 286 ? 8.715 13.997 33.716 1.00 27.71 310 GLN A O 1
ATOM 2139 N N . LYS A 1 287 ? 8.031 14.296 31.600 1.00 24.14 311 LYS A N 1
ATOM 2140 C CA . LYS A 1 287 ? 6.621 14.450 31.990 1.00 27.14 311 LYS A CA 1
ATOM 2141 C C . LYS A 1 287 ? 6.012 13.162 32.536 1.00 25.14 311 LYS A C 1
ATOM 2142 O O . LYS A 1 287 ? 5.265 13.170 33.496 1.00 27.27 311 LYS A O 1
ATOM 2148 N N . TYR A 1 288 ? 6.323 12.050 31.906 1.00 22.19 312 TYR A N 1
ATOM 2149 C CA . TYR A 1 288 ? 5.804 10.778 32.373 1.00 19.18 312 TYR A CA 1
ATOM 2150 C C . TYR A 1 288 ? 6.284 10.523 33.807 1.00 21.38 312 TYR A C 1
ATOM 2151 O O . TYR A 1 288 ? 5.503 10.109 34.678 1.00 21.66 312 TYR A O 1
ATOM 2160 N N . ASP A 1 289 ? 7.565 10.763 34.045 1.00 24.85 313 ASP A N 1
ATOM 2161 C CA . ASP A 1 289 ? 8.149 10.531 35.357 1.00 28.74 313 ASP A CA 1
ATOM 2162 C C . ASP A 1 289 ? 7.452 11.403 36.385 1.00 29.70 313 ASP A C 1
ATOM 2163 O O . ASP A 1 289 ? 7.105 10.951 37.480 1.00 27.62 313 ASP A O 1
ATOM 2168 N N . SER A 1 290 ? 7.198 12.643 35.997 1.00 23.87 314 SER A N 1
ATOM 2169 C CA . SER A 1 290 ? 6.457 13.563 36.865 1.00 23.69 314 SER A CA 1
ATOM 2170 C C . SER A 1 290 ? 5.044 13.079 37.181 1.00 23.99 314 SER A C 1
ATOM 2171 O O . SER A 1 290 ? 4.619 13.146 38.342 1.00 25.93 314 SER A O 1
ATOM 2174 N N . VAL A 1 291 ? 4.322 12.551 36.193 1.00 21.62 315 VAL A N 1
ATOM 2175 C CA . VAL A 1 291 ? 2.973 12.088 36.422 1.00 26.79 315 VAL A CA 1
ATOM 2176 C C . VAL A 1 291 ? 2.957 10.855 37.314 1.00 25.53 315 VAL A C 1
ATOM 2177 O O . VAL A 1 291 ? 2.075 10.717 38.145 1.00 30.87 315 VAL A O 1
ATOM 2181 N N . MET A 1 292 ? 3.906 9.943 37.127 1.00 24.94 316 MET A N 1
ATOM 2182 C CA . MET A 1 292 ? 3.948 8.742 37.983 1.00 24.41 316 MET A CA 1
ATOM 2183 C C . MET A 1 292 ? 4.086 9.162 39.446 1.00 30.07 316 MET A C 1
ATOM 2184 O O . MET A 1 292 ? 3.454 8.573 40.344 1.00 30.27 316 MET A O 1
ATOM 2189 N N . GLN A 1 293 ? 4.889 10.193 39.690 1.00 31.41 317 GLN A N 1
ATOM 2190 C CA . GLN A 1 293 ? 5.077 10.722 41.053 1.00 30.84 317 GLN A CA 1
ATOM 2191 C C . GLN A 1 293 ? 3.764 11.149 41.666 1.00 31.52 317 GLN A C 1
ATOM 2192 O O . GLN A 1 293 ? 3.527 10.953 42.869 1.00 40.89 317 GLN A O 1
ATOM 2198 N N . ARG A 1 294 ? 2.886 11.726 40.857 1.00 30.60 318 ARG A N 1
ATOM 2199 C CA . ARG A 1 294 ? 1.589 12.141 41.383 1.00 40.72 318 ARG A CA 1
ATOM 2200 C C . ARG A 1 294 ? 0.668 10.941 41.620 1.00 41.72 318 ARG A C 1
ATOM 2201 O O . ARG A 1 294 ? -0.181 10.976 42.512 1.00 44.92 318 ARG A O 1
ATOM 2209 N N . LEU A 1 295 ? 0.841 9.876 40.840 1.00 37.10 319 LEU A N 1
ATOM 2210 C CA . LEU A 1 295 ? 0.007 8.680 40.987 1.00 33.30 319 LEU A CA 1
ATOM 2211 C C . LEU A 1 295 ? 0.300 7.990 42.312 1.00 38.07 319 LEU A C 1
ATOM 2212 O O . LEU A 1 295 ? -0.537 7.241 42.818 1.00 47.37 319 LEU A O 1
#

Nearest PDB structures (foldseek):
  4jbu-assembly1_A  TM=1.004E+00  e=3.834E-48  Yersinia pestis
  1r6f-assembly1_A  TM=8.889E-01  e=7.024E-34  Yersinia pestis
  9jbq-assembly1_C  TM=8.558E-01  e=1.007E-07  Pseudomonas aeruginosa
  6cyf-assembly2_B  TM=7.957E-01  e=4.737E-06  Pseudomonas aeruginosa
  8cr9-assembly1_C  TM=8.378E-01  e=1.309E-05  Pseudomonas aeruginosa

Organism: Yersinia pestis (NCBI:txid632)

Secondary structure (DSSP, 8-state):
--EE--HHHHHHHHHHHTT-EEEE---TTT-SS----EEGGG-HHHHHHHHHHHS-HHHHHT-EE--HHHHHHHHHHHHHHHHS-S-EEEHHHHHHHHHHHHSS----HHHHHHHHHHHHTT--HHHHHHHHHHHHHHHHHHHHHHHHHHHHHHHTT-EEE-STTS--TT-GGGGT---HHHHHTSHHHHHHTTS--EEEEETTEEEEE--HHHHHT-SSSTT----S--SEEE---HHHHHHHHHHHHHHHHHHHHHHHHHHHHHHHHHHHHHH-

B-factor: mean 28.59, std 10.8, range [11.67, 77.22]

InterPro domains:
  IPR005413 Low calcium response V antigen [PF04792] (1-323)
  IPR005413 Low calcium response V antigen [PR01592] (33-58)
  IPR005413 Low calcium response V antigen [PR01592] (108-126)
  IPR005413 Low calcium response V antigen [PR01592] (130-150)
  IPR005413 Low calcium response V antigen [PR01592] (153-175)
  IPR005413 Low calcium response V antigen [PR01592] (178-201)
  IPR005413 Low calcium response V antigen [PR01592] (235-255)
  IPR005413 Low calcium response V antigen [PR01592] (257-278)
  IPR005413 Low calcium response V antigen [PR01592] (279-298)
  IPR005413 Low calcium response V antigen [PR01592] (298-320)
  IPR036139 Virulence-associated V antigen superfamily [SSF103388] (29-321)

Sequence (276 aa):
GHMGSSVLEELVQLVKDKNIDDISSIKYDPRKDSEVFANRVITDDIELLKKILAYFLPEDAILKGGHYDNQLQNGIIKKRVKEFLESSPNTQWELRAFMAVMMHFSLTADRIDDDILKVIVDSMNHHGDARSKLREELAELTAELKIYSVIQAEINKHLSSSSGTINIHDKSINLMDKNLYGYTDEEIFKASAEYKILEKMPQTTIQVDGSEKKIVSIKDFLGSENKRTGALGNLKNSYSYNLNDLVSQKTTQLSDITSRFNSSAIEALNRFIQKYDSVMQRL

Foldseek 3Di:
DAFDFALLVVVLVLCVVLVEWEWAADAVVDDDDHDDIGTCSVPSVSVLLLVVVQDPPCCNHTTGGDDPLVVQLSVQLSVLDNVDGNAYFYVLLSSLSNDQRRDPNHADPVLNSLQSVCRRVSHDSLVVLVVVLQLLVLLLLLLVLVLVQVVVQLVVQFKAFQAQPADFSLPVVSVPDDDPVVSCVGSNVVQVVVWDWHWYADPRHIDIGCTNQRNQQDQSGPLGHDPPDDRMDGNCVSVVSVVSSVVSVVVSVSSVSVSVSVVVSVVVVVVSVVVD

Solvent-accessible surface area: 14367 Å² total; per-residue (Å²): 49,48,138,25,86,14,0,9,111,59,5,40,100,14,13,85,93,67,100,6,68,4,0,20,41,49,34,77,138,75,45,118,142,118,48,87,76,137,47,0,22,110,65,69,111,43,5,59,72,0,0,57,76,33,10,74,123,101,4,5,87,77,8,36,130,9,91,96,96,30,54,92,2,6,122,19,0,52,87,16,0,78,59,20,56,111,44,67,0,4,1,32,0,2,2,0,0,0,19,0,1,16,49,111,24,132,8,67,87,76,1,0,61,42,0,1,46,17,2,16,150,92,24,20,3,86,28,84,0,142,92,28,29,45,89,0,65,2,3,35,80,0,0,57,22,0,35,62,25,0,67,119,38,80,100,83,62,22,71,2,38,0,58,63,160,14,45,30,0,33,56,48,94,67,10,68,49,127,64,69,140,107,0,99,74,10,35,16,35,112,18,0,100,135,10,66,91,17,66,36,121,78,151,75,71,72,101,116,5,0,0,0,61,22,0,0,24,1,125,84,23,110,16,22,51,17,62,131,29,110,68,52,42,70,44,162,45,43,110,40,0,54,115,49,27,89,82,0,48,75,38,16,63,59,5,87,66,2,46,104,9,0,66,104,4,42,118,87,31,55,36,5,42,160,161,76

Radius of gyration: 24.89 Å; Cα contacts (8 Å, |Δi|>4): 366; chains: 1; bounding box: 67×32×65 Å